Protein AF-A0A920JJP5-F1 (afdb_monomer_lite)

Sequence (197 aa):
MESFTHNNMHYQYPSGASVLGLMQDFVFKETGLSRKLQTFVPESPKLAFFPNLERPTYIHRDPHDLDLELRNKWGETGDAKAFRADESKIINFIQSGYKAGRTPSIDEANSKLGKNMVDLWIKGDARSLMDHYFESDYSKIYMAMTVTESGPVSLSDKYSAFTIPIMDSGSVLTDIMDLFTKEYGISLSLYLKSIWS

pLDDT: mean 78.67, std 20.1, range [23.97, 98.31]

Secondary structure (DSSP, 8-state):
-EEEEETTEEEEE--S--TTTTS-HHHHHHTSGGGT-------SPEEE--TT-SSPEEE-SSHHHHHHHHHHHH---S-HHHHHHHHHHHHHHHHHHHHTT----HHHHHHHH-HHHIIIIISS-HHHHHHHH---HHHHHHHHHHHHHTSS--TTSTTGGGHHHHHHT---TTHHHHHHHHHH----TTHHHHH--

Radius of gyration: 17.82 Å; chains: 1; bounding box: 35×42×47 Å

Foldseek 3Di:
DDWDDDPNDIDDDDDDPQPQVQPDPCNCVVVCVVVVDDGDDDQFFDWADDPPFPGTQGCHPDQVVNVVSCCVRQVKPFRSPVVVVLLVQLLVVVVVCVVVVHQDDLVVCCVRNNDVSCVQQAFFAQQVNLVRGIDGPVSSCVQLVQLVLQDPDDSHDTRSSNSNSVVVSGPPPDPNVVVCCVVPVDDSPPPVVVVPD

Structure (mmCIF, N/CA/C/O backbone):
data_AF-A0A920JJP5-F1
#
_entry.id   AF-A0A920JJP5-F1
#
loop_
_atom_site.group_PDB
_atom_site.id
_atom_site.type_symbol
_atom_site.label_atom_id
_atom_site.label_alt_id
_atom_site.label_comp_id
_atom_site.label_asym_id
_atom_site.label_entity_id
_atom_site.label_seq_id
_atom_site.pdbx_PDB_ins_code
_atom_site.Cartn_x
_atom_site.Cartn_y
_atom_site.Cartn_z
_atom_site.occupancy
_atom_site.B_iso_or_equiv
_atom_site.auth_seq_id
_atom_site.auth_comp_id
_atom_site.auth_asym_id
_atom_site.auth_atom_id
_atom_site.pdbx_PDB_model_num
ATOM 1 N N . MET A 1 1 ? 4.076 21.699 -12.030 1.00 67.50 1 MET A N 1
ATOM 2 C CA . MET A 1 1 ? 4.624 20.480 -12.654 1.00 67.50 1 MET A CA 1
ATOM 3 C C . MET A 1 1 ? 6.040 20.829 -13.044 1.00 67.50 1 MET A C 1
ATOM 5 O O . MET A 1 1 ? 6.222 21.760 -13.821 1.00 67.50 1 MET A O 1
ATOM 9 N N . GLU A 1 2 ? 7.014 20.193 -12.409 1.00 79.00 2 GLU A N 1
ATOM 10 C CA . GLU A 1 2 ? 8.424 20.370 -12.747 1.00 79.00 2 GLU A CA 1
ATOM 11 C C . GLU A 1 2 ? 8.870 19.245 -13.657 1.00 79.00 2 GLU A C 1
ATOM 13 O O . GLU A 1 2 ? 8.120 18.322 -13.990 1.00 79.00 2 GLU A O 1
ATOM 18 N N . SER A 1 3 ? 10.102 19.369 -14.116 1.00 84.06 3 SER A N 1
ATOM 19 C CA . SER A 1 3 ? 10.608 18.498 -15.138 1.00 84.06 3 SER A CA 1
ATOM 20 C C . SER A 1 3 ? 12.120 18.385 -15.024 1.00 84.06 3 SER A C 1
ATOM 22 O O . SER A 1 3 ? 12.792 19.379 -14.756 1.00 84.06 3 SER A O 1
ATOM 24 N N . PHE A 1 4 ? 12.651 17.189 -15.237 1.00 83.88 4 PHE A N 1
ATOM 25 C CA . PHE A 1 4 ? 14.087 16.921 -15.218 1.00 83.88 4 PHE A CA 1
ATOM 26 C C . PHE A 1 4 ? 14.475 16.051 -16.409 1.00 83.88 4 PHE A C 1
ATOM 28 O O . PHE A 1 4 ? 13.625 15.418 -17.041 1.00 83.88 4 PHE A O 1
ATOM 35 N N . THR A 1 5 ? 15.770 16.032 -16.715 1.00 85.50 5 THR A N 1
ATOM 36 C CA . THR A 1 5 ? 16.337 15.173 -17.757 1.00 85.50 5 THR A CA 1
ATOM 37 C C . THR A 1 5 ? 17.157 14.067 -17.112 1.00 85.50 5 THR A C 1
ATOM 39 O O . THR A 1 5 ? 18.028 14.338 -16.288 1.00 85.50 5 THR A O 1
ATOM 42 N N . HIS A 1 6 ? 16.894 12.823 -17.500 1.00 80.56 6 HIS A N 1
ATOM 43 C CA . HIS A 1 6 ? 17.671 11.654 -17.096 1.00 80.56 6 HIS A CA 1
ATOM 44 C C . HIS A 1 6 ? 17.839 10.728 -18.304 1.00 80.56 6 HIS A C 1
ATOM 46 O O . HIS A 1 6 ? 16.869 10.461 -19.010 1.00 80.56 6 HIS A O 1
ATOM 52 N N . ASN A 1 7 ? 19.068 10.274 -18.576 1.00 80.12 7 ASN A N 1
ATOM 53 C CA . ASN A 1 7 ? 19.415 9.463 -19.755 1.00 80.12 7 ASN A CA 1
ATOM 54 C C . ASN A 1 7 ? 18.892 10.047 -21.083 1.00 80.12 7 ASN A C 1
ATOM 56 O O . ASN A 1 7 ? 18.289 9.343 -21.888 1.00 80.12 7 ASN A O 1
ATOM 60 N N . ASN A 1 8 ? 19.083 11.355 -21.299 1.00 81.62 8 ASN A N 1
ATOM 61 C CA . ASN A 1 8 ? 18.596 12.100 -22.473 1.00 81.62 8 ASN A CA 1
ATOM 62 C C . ASN A 1 8 ? 17.070 12.055 -22.699 1.00 81.62 8 ASN A C 1
ATOM 64 O O . ASN A 1 8 ? 16.595 12.479 -23.751 1.00 81.62 8 ASN A O 1
ATOM 68 N N . MET A 1 9 ? 16.294 11.587 -21.718 1.00 82.44 9 MET A N 1
ATOM 69 C CA . MET A 1 9 ? 14.836 11.642 -21.728 1.00 82.44 9 MET A CA 1
ATOM 70 C C . MET A 1 9 ? 14.334 12.702 -20.759 1.00 82.44 9 MET A C 1
ATOM 72 O O . MET A 1 9 ? 14.869 12.878 -19.662 1.00 82.44 9 MET A O 1
ATOM 76 N N . HIS A 1 10 ? 13.280 13.395 -21.179 1.00 86.50 10 HIS A N 1
ATOM 77 C CA . HIS A 1 10 ? 12.629 14.419 -20.386 1.00 86.50 10 HIS A CA 1
ATOM 78 C C . HIS A 1 10 ? 11.464 13.815 -19.606 1.00 86.50 10 HIS A C 1
ATOM 80 O O . HIS A 1 10 ? 10.532 13.272 -20.196 1.00 86.50 10 HIS A O 1
ATOM 86 N N . TYR A 1 11 ? 11.493 13.960 -18.285 1.00 83.88 11 TYR A N 1
ATOM 87 C CA . TYR A 1 11 ? 10.413 13.531 -17.405 1.00 83.88 11 TYR A CA 1
ATOM 88 C C . TYR A 1 11 ? 9.719 14.733 -16.791 1.00 83.88 11 TYR A C 1
ATOM 90 O O . TYR A 1 11 ? 10.367 15.731 -16.472 1.00 83.88 11 TYR A O 1
ATOM 98 N N . GLN A 1 12 ? 8.405 14.618 -16.621 1.00 81.44 12 GLN A N 1
ATOM 99 C CA . GLN A 1 12 ? 7.603 15.536 -15.826 1.00 81.44 12 GLN A CA 1
ATOM 100 C C . GLN A 1 12 ? 7.203 14.838 -14.536 1.00 81.44 12 GLN A C 1
ATOM 102 O O . GLN A 1 12 ? 6.858 13.657 -14.543 1.00 81.44 12 GLN A O 1
ATOM 107 N N . TYR A 1 13 ? 7.259 15.573 -13.435 1.00 71.75 13 TYR A N 1
ATOM 108 C CA . TYR A 1 13 ? 6.863 15.078 -12.129 1.00 71.75 13 TYR A CA 1
ATOM 109 C C . TYR A 1 13 ? 6.076 16.157 -11.384 1.00 71.75 13 TYR A C 1
ATOM 111 O O . TYR A 1 13 ? 6.217 17.364 -11.648 1.00 71.75 13 TYR A O 1
ATOM 119 N N . PRO A 1 14 ? 5.204 15.745 -10.458 1.00 66.25 14 PRO A N 1
ATOM 120 C CA . PRO A 1 14 ? 4.516 16.705 -9.628 1.00 66.25 14 PRO A CA 1
ATOM 121 C C . PRO A 1 14 ? 5.501 17.402 -8.695 1.00 66.25 14 PRO A C 1
ATOM 123 O O . PRO A 1 14 ? 6.251 16.747 -7.978 1.00 66.25 14 PRO A O 1
ATOM 126 N N . SER A 1 15 ? 5.467 18.732 -8.684 1.00 60.59 15 SER A N 1
ATOM 127 C CA . SER A 1 15 ? 6.238 19.547 -7.753 1.00 60.59 15 SER A CA 1
ATOM 128 C C . SER A 1 15 ? 5.340 20.444 -6.922 1.00 60.59 15 SER A C 1
ATOM 130 O O . SER A 1 15 ? 4.245 20.822 -7.351 1.00 60.59 15 SER A O 1
ATOM 132 N N . GLY A 1 16 ? 5.823 20.756 -5.724 1.00 54.06 16 GLY A N 1
ATOM 133 C CA . GLY A 1 16 ? 5.104 21.491 -4.694 1.00 54.06 16 GLY A CA 1
ATOM 134 C C . GLY A 1 16 ? 4.989 20.668 -3.416 1.00 54.06 16 GLY A C 1
ATOM 135 O O . GLY A 1 16 ? 4.701 19.471 -3.452 1.00 54.06 16 GLY A O 1
ATOM 136 N N . ALA A 1 17 ? 5.204 21.317 -2.272 1.00 47.44 17 ALA A N 1
ATOM 137 C CA . ALA A 1 17 ? 4.860 20.722 -0.992 1.00 47.44 17 ALA A CA 1
ATOM 138 C C . ALA A 1 17 ? 3.347 20.478 -0.981 1.00 47.44 17 ALA A C 1
ATOM 140 O O . ALA A 1 17 ? 2.564 21.418 -1.134 1.00 47.44 17 ALA A O 1
ATOM 141 N N . SER A 1 18 ? 2.914 19.231 -0.785 1.00 49.59 18 SER A N 1
ATOM 142 C CA . SER A 1 18 ? 1.550 19.012 -0.314 1.00 49.59 18 SER A CA 1
ATOM 143 C C . SER A 1 18 ? 1.495 19.589 1.096 1.00 49.59 18 SER A C 1
ATOM 145 O O . SER A 1 18 ? 1.888 18.932 2.054 1.00 49.59 18 SER A O 1
ATOM 147 N N . VAL A 1 19 ? 1.059 20.847 1.212 1.00 41.94 19 VAL A N 1
ATOM 148 C CA . VAL A 1 19 ? 1.041 21.623 2.468 1.00 41.94 19 VAL A CA 1
ATOM 149 C C . VAL A 1 19 ? 0.266 20.889 3.570 1.00 41.94 19 VAL A C 1
ATOM 151 O O . VAL A 1 19 ? 0.520 21.091 4.750 1.00 41.94 19 VAL A O 1
ATOM 154 N N . LEU A 1 20 ? -0.634 19.983 3.176 1.00 46.22 20 LEU A N 1
ATOM 155 C CA . LEU A 1 20 ? -1.410 19.109 4.050 1.00 46.22 20 LEU A CA 1
ATOM 156 C C . LEU A 1 20 ? -1.307 17.633 3.626 1.00 46.22 20 LEU A C 1
ATOM 158 O O . LEU A 1 20 ? -2.267 16.894 3.797 1.00 46.22 20 LEU A O 1
ATOM 162 N N . GLY A 1 21 ? -0.182 17.193 3.050 1.00 48.88 21 GLY A N 1
ATOM 163 C CA . GLY A 1 21 ? -0.029 15.868 2.418 1.00 48.88 21 GLY A CA 1
ATOM 164 C C . GLY A 1 21 ? -0.306 14.655 3.312 1.00 48.88 21 GLY A C 1
ATOM 165 O O . GLY A 1 21 ? -0.429 13.547 2.805 1.00 48.88 21 GLY A O 1
ATOM 166 N N . LEU A 1 22 ? -0.443 14.872 4.620 1.00 56.22 22 LEU A N 1
ATOM 167 C CA . LEU A 1 22 ? -0.797 13.858 5.609 1.00 56.22 22 LEU A CA 1
ATOM 168 C C . LEU A 1 22 ? -2.176 14.106 6.252 1.00 56.22 22 LEU A C 1
ATOM 170 O O . LEU A 1 22 ? -2.657 13.251 6.990 1.00 56.22 22 LEU A O 1
ATOM 174 N N . MET A 1 23 ? -2.827 15.249 6.010 1.00 70.12 23 MET A N 1
ATOM 175 C CA . MET A 1 23 ? -4.146 15.543 6.572 1.00 70.12 23 MET A CA 1
ATOM 176 C C . MET A 1 23 ? -5.219 14.782 5.805 1.00 70.12 23 MET A C 1
ATOM 178 O O . MET A 1 23 ? -5.346 14.910 4.588 1.00 70.12 23 MET A O 1
ATOM 182 N N . GLN A 1 24 ? -6.051 14.053 6.540 1.00 73.62 24 GLN A N 1
ATOM 183 C CA . GLN A 1 24 ? -7.169 13.348 5.937 1.00 73.62 24 GLN A CA 1
ATOM 184 C C . GLN A 1 24 ? -8.188 14.310 5.339 1.00 73.62 24 GLN A C 1
ATOM 186 O O . GLN A 1 24 ? -8.536 15.324 5.947 1.00 73.62 24 GLN A O 1
ATOM 191 N N . ASP A 1 25 ? -8.721 13.951 4.170 1.00 76.12 25 ASP A N 1
ATOM 192 C CA . ASP A 1 25 ? -9.720 14.751 3.455 1.00 76.12 25 ASP A CA 1
ATOM 193 C C . ASP A 1 25 ? -10.928 15.075 4.345 1.00 76.12 25 ASP A C 1
ATOM 195 O O . ASP A 1 25 ? -11.419 16.205 4.360 1.00 76.12 25 ASP A O 1
ATOM 199 N N . PHE A 1 26 ? -11.354 14.115 5.172 1.00 78.25 26 PHE A N 1
ATOM 200 C CA . PHE A 1 26 ? -12.434 14.357 6.119 1.00 78.25 26 PHE A CA 1
ATOM 201 C C . PHE A 1 26 ? -12.055 15.380 7.193 1.00 78.25 26 PHE A C 1
ATOM 203 O O . PHE A 1 26 ? -12.876 16.233 7.499 1.00 78.25 26 PHE A O 1
ATOM 210 N N . VAL A 1 27 ? -10.825 15.369 7.720 1.00 80.56 27 VAL A N 1
ATOM 211 C CA . VAL A 1 27 ? -10.369 16.379 8.689 1.00 80.56 27 VAL A CA 1
ATOM 212 C C . VAL A 1 27 ? -10.372 17.749 8.021 1.00 80.56 27 VAL A C 1
ATOM 214 O O . VAL A 1 27 ? -10.937 18.699 8.559 1.00 80.56 27 VAL A O 1
ATOM 217 N N . PHE A 1 28 ? -9.815 17.853 6.815 1.00 78.88 28 PHE A N 1
ATOM 218 C CA . PHE A 1 28 ? -9.765 19.100 6.052 1.00 78.88 28 PHE A CA 1
ATOM 219 C C . PHE A 1 28 ? -11.162 19.681 5.763 1.00 78.88 28 PHE A C 1
ATOM 221 O O . PHE A 1 28 ? -11.387 20.896 5.852 1.00 78.88 28 PHE A O 1
ATOM 228 N N . LYS A 1 29 ? -12.129 18.815 5.447 1.00 83.19 29 LYS A N 1
ATOM 229 C CA . LYS A 1 29 ? -13.519 19.197 5.174 1.00 83.19 29 LYS A CA 1
ATOM 230 C C . LYS A 1 29 ? -14.298 19.523 6.446 1.00 83.19 29 LYS A C 1
ATOM 232 O O . LYS A 1 29 ? -14.856 20.616 6.549 1.00 83.19 29 LYS A O 1
ATOM 237 N N . GLU A 1 30 ? -14.318 18.611 7.412 1.00 86.06 30 GLU A N 1
ATOM 238 C CA . GLU A 1 30 ? -15.167 18.674 8.609 1.00 86.06 30 GLU A CA 1
ATOM 239 C C . GLU A 1 30 ? -14.729 19.790 9.573 1.00 86.06 30 GLU A C 1
ATOM 241 O O . GLU A 1 30 ? -15.578 20.463 10.154 1.00 86.06 30 GLU A O 1
ATOM 246 N N . THR A 1 31 ? -13.428 20.099 9.662 1.00 83.88 31 THR A N 1
ATOM 247 C CA . THR A 1 31 ? -12.925 21.257 10.438 1.00 83.88 31 THR A CA 1
ATOM 248 C C . THR A 1 31 ? -13.221 22.609 9.777 1.00 83.88 31 THR A C 1
ATOM 250 O O . THR A 1 31 ? -13.046 23.666 10.386 1.00 83.88 31 THR A O 1
ATOM 253 N N . GLY A 1 32 ? -13.663 22.612 8.515 1.00 84.00 32 GLY A N 1
ATOM 254 C CA . GLY A 1 32 ? -13.912 23.824 7.739 1.00 84.00 32 GLY A CA 1
ATOM 255 C C . GLY A 1 32 ? -12.661 24.495 7.168 1.00 84.00 32 GLY A C 1
ATOM 256 O O . GLY A 1 32 ? -12.787 25.584 6.602 1.00 84.00 32 GLY A O 1
ATOM 257 N N . LEU A 1 33 ? -11.481 23.869 7.269 1.00 82.06 33 LEU A N 1
ATOM 258 C CA . LEU A 1 33 ? -10.242 24.353 6.644 1.00 82.06 33 LEU A CA 1
ATOM 259 C C . LEU A 1 33 ? -10.378 24.469 5.124 1.00 82.06 33 LEU A C 1
ATOM 261 O O . LEU A 1 33 ? -9.914 25.450 4.551 1.00 82.06 33 LEU A O 1
ATOM 265 N N . SER A 1 34 ? -11.112 23.549 4.498 1.00 83.12 34 SER A N 1
ATOM 266 C CA . SER A 1 34 ? -11.472 23.587 3.070 1.00 83.12 34 SER A CA 1
ATOM 267 C C . SER A 1 34 ? -12.141 24.879 2.596 1.00 83.12 34 SER A C 1
ATOM 269 O O . SER A 1 34 ? -12.083 25.201 1.414 1.00 83.12 34 SER A O 1
ATOM 271 N N . ARG A 1 35 ? -12.759 25.653 3.498 1.00 88.19 35 ARG A N 1
ATOM 272 C CA . ARG A 1 35 ? -13.363 26.955 3.167 1.00 88.19 35 ARG A CA 1
ATOM 273 C C . ARG A 1 35 ? -12.377 28.121 3.244 1.00 88.19 35 ARG A C 1
ATOM 275 O O . ARG A 1 35 ? -12.721 29.227 2.842 1.00 88.19 35 ARG A O 1
ATOM 282 N N . LYS A 1 36 ? -11.198 27.901 3.826 1.00 87.25 36 LYS A N 1
ATOM 283 C CA . LYS A 1 36 ? -10.205 28.941 4.139 1.00 87.25 36 LYS A CA 1
ATOM 284 C C . LYS A 1 36 ? -8.873 28.728 3.428 1.00 87.25 36 LYS A C 1
ATOM 286 O O . LYS A 1 36 ? -8.157 29.695 3.203 1.00 87.25 36 LYS A O 1
ATOM 291 N N . LEU A 1 37 ? -8.539 27.483 3.111 1.00 80.44 37 LEU A N 1
ATOM 292 C CA . LEU A 1 37 ? -7.276 27.081 2.510 1.00 80.44 37 LEU A CA 1
ATOM 293 C C . LEU A 1 37 ? -7.550 26.374 1.185 1.00 80.44 37 LEU A C 1
ATOM 295 O O . LEU A 1 37 ? -8.486 25.584 1.080 1.00 80.44 37 LEU A O 1
ATOM 299 N N . GLN A 1 38 ? -6.704 26.631 0.192 1.00 71.50 38 GLN A N 1
ATOM 300 C CA . GLN A 1 38 ? -6.630 25.817 -1.016 1.00 71.50 38 GLN A CA 1
ATOM 301 C C . GLN A 1 38 ? -5.496 24.814 -0.854 1.00 71.50 38 GLN A C 1
ATOM 303 O O . GLN A 1 38 ? -4.405 25.163 -0.401 1.00 71.50 38 GLN A O 1
ATOM 308 N N . THR A 1 39 ? -5.760 23.566 -1.216 1.00 66.69 39 THR A N 1
ATOM 309 C CA . THR A 1 39 ? -4.751 22.513 -1.254 1.00 66.69 39 THR A CA 1
ATOM 310 C C . THR A 1 39 ? -4.418 22.181 -2.695 1.00 66.69 39 THR A C 1
ATOM 312 O O . THR A 1 39 ? -5.252 22.290 -3.591 1.00 66.69 39 THR A O 1
ATOM 315 N N . PHE A 1 40 ? -3.176 21.765 -2.910 1.00 66.88 40 PHE A N 1
ATOM 316 C CA . PHE A 1 40 ? -2.736 21.195 -4.168 1.00 66.88 40 PHE A CA 1
ATOM 317 C C . PHE A 1 40 ? -2.384 19.735 -3.916 1.00 66.88 40 PHE A C 1
ATOM 319 O O . PHE A 1 40 ? -1.500 19.443 -3.109 1.00 66.88 40 PHE A O 1
ATOM 326 N N . VAL A 1 41 ? -3.099 18.832 -4.583 1.00 68.00 41 VAL A N 1
ATOM 327 C CA . VAL A 1 41 ? -2.795 17.402 -4.597 1.00 68.00 41 VAL A CA 1
ATOM 328 C C . VAL A 1 41 ? -2.470 17.043 -6.040 1.00 68.00 41 VAL A C 1
ATOM 330 O O . VAL A 1 41 ? -3.338 17.180 -6.900 1.00 68.00 41 VAL A O 1
ATOM 333 N N . PRO A 1 42 ? -1.235 16.628 -6.342 1.00 66.31 42 PRO A N 1
ATOM 334 C CA . PRO A 1 42 ? -0.896 16.237 -7.696 1.00 66.31 42 PRO A CA 1
ATOM 335 C C . PRO A 1 42 ? -1.643 14.967 -8.116 1.00 66.31 42 PRO A C 1
ATOM 337 O O . PRO A 1 42 ? -1.631 13.967 -7.403 1.00 66.31 42 PRO A O 1
ATOM 340 N N . GLU A 1 43 ? -2.262 15.008 -9.295 1.00 70.25 43 GLU A N 1
ATOM 341 C CA . GLU A 1 43 ? -2.988 13.870 -9.885 1.00 70.25 43 GLU A CA 1
ATOM 342 C C . GLU A 1 43 ? -2.097 12.991 -10.775 1.00 70.25 43 GLU A C 1
ATOM 344 O O . GLU A 1 43 ? -2.446 11.859 -11.099 1.00 70.25 43 GLU A O 1
ATOM 349 N N . SER A 1 44 ? -0.923 13.495 -11.159 1.00 75.44 44 SER A N 1
ATOM 350 C CA . SER A 1 44 ? 0.059 12.747 -11.942 1.00 75.44 44 SER A CA 1
ATOM 351 C C . SER A 1 44 ? 0.697 11.614 -11.121 1.00 75.44 44 SER A C 1
ATOM 353 O O . SER A 1 44 ? 0.989 11.830 -9.939 1.00 75.44 44 SER A O 1
ATOM 355 N N . PRO A 1 45 ? 1.005 10.457 -11.736 1.00 80.00 45 PRO A N 1
ATOM 356 C CA . PRO A 1 45 ? 1.696 9.353 -11.070 1.00 80.00 45 PRO A CA 1
ATOM 357 C C . PRO A 1 45 ? 3.070 9.765 -10.523 1.00 80.00 45 PRO A C 1
ATOM 359 O O . PRO A 1 45 ? 3.744 10.645 -11.069 1.00 80.00 45 PRO A O 1
ATOM 362 N N . LYS A 1 46 ? 3.508 9.089 -9.454 1.00 83.38 46 LYS A N 1
ATOM 363 C CA . LYS A 1 46 ? 4.897 9.186 -8.971 1.00 83.38 46 LYS A CA 1
ATOM 364 C C . LYS A 1 46 ? 5.817 8.397 -9.911 1.00 83.38 46 LYS A C 1
ATOM 366 O O . LYS A 1 46 ? 5.357 7.508 -10.620 1.00 83.38 46 LYS A O 1
ATOM 371 N N . LEU A 1 47 ? 7.116 8.691 -9.900 1.00 85.81 47 LEU A N 1
ATOM 372 C CA . LEU A 1 47 ? 8.109 7.967 -10.702 1.00 85.81 47 LEU A CA 1
ATOM 373 C C . LEU A 1 47 ? 9.035 7.159 -9.790 1.00 85.81 47 LEU A C 1
ATOM 375 O O . LEU A 1 47 ? 9.658 7.728 -8.896 1.00 85.81 47 LEU A O 1
ATOM 379 N N . ALA A 1 48 ? 9.143 5.853 -10.035 1.00 88.31 48 ALA A N 1
ATOM 380 C CA . ALA A 1 48 ? 10.084 4.965 -9.358 1.00 88.31 48 ALA A CA 1
ATOM 381 C C . ALA A 1 48 ? 11.255 4.626 -10.289 1.00 88.31 48 ALA A C 1
ATOM 383 O O . ALA A 1 48 ? 11.053 4.105 -11.388 1.00 88.31 48 ALA A O 1
ATOM 384 N N . PHE A 1 49 ? 12.478 4.914 -9.841 1.00 87.38 49 PHE A N 1
ATOM 385 C CA . PHE A 1 49 ? 13.710 4.595 -10.559 1.00 87.38 49 PHE A CA 1
ATOM 386 C C . PHE A 1 49 ? 14.426 3.441 -9.868 1.00 87.38 49 PHE A C 1
ATOM 388 O O . PHE A 1 49 ? 14.703 3.509 -8.673 1.00 87.38 49 PHE A O 1
ATOM 395 N N . PHE A 1 50 ? 14.770 2.412 -10.639 1.00 87.94 50 PHE A N 1
ATOM 396 C CA . PHE A 1 50 ? 15.634 1.328 -10.188 1.00 87.94 50 PHE A CA 1
ATOM 397 C C . PHE A 1 50 ? 16.945 1.359 -10.980 1.00 87.94 50 PHE A C 1
ATOM 399 O O . PHE A 1 50 ? 16.890 1.558 -12.193 1.00 87.94 50 PHE A O 1
ATOM 406 N N . PRO A 1 51 ? 18.112 1.126 -10.345 1.00 82.56 51 PRO A N 1
ATOM 407 C CA . PRO A 1 51 ? 19.418 1.246 -11.005 1.00 82.56 51 PRO A CA 1
ATOM 408 C C . PRO A 1 51 ? 19.575 0.407 -12.279 1.00 82.56 51 PRO A C 1
ATOM 410 O O . PRO A 1 51 ? 20.312 0.787 -13.182 1.00 82.56 51 PRO A O 1
ATOM 413 N N . ASN A 1 52 ? 18.874 -0.725 -12.351 1.00 84.56 52 ASN A N 1
ATOM 414 C CA . ASN A 1 52 ? 18.976 -1.682 -13.450 1.00 84.56 52 ASN A CA 1
ATOM 415 C C . ASN A 1 52 ? 17.883 -1.504 -14.518 1.00 84.56 52 ASN A C 1
ATOM 417 O O . ASN A 1 52 ? 17.806 -2.312 -15.441 1.00 84.56 52 ASN A O 1
ATOM 421 N N . LEU A 1 53 ? 17.024 -0.485 -14.398 1.00 86.00 53 LEU A N 1
ATOM 422 C CA . LEU A 1 53 ? 15.957 -0.202 -15.356 1.00 86.00 53 LEU A CA 1
ATOM 423 C C . LEU A 1 53 ? 16.262 1.087 -16.121 1.00 86.00 53 LEU A C 1
ATOM 425 O O . LEU A 1 53 ? 16.560 2.123 -15.536 1.00 86.00 53 LEU A O 1
ATOM 429 N N . GLU A 1 54 ? 16.152 1.030 -17.449 1.00 84.56 54 GLU A N 1
ATOM 430 C CA . GLU A 1 54 ? 16.455 2.168 -18.330 1.00 84.56 54 GLU A CA 1
ATOM 431 C C . GLU A 1 54 ? 15.458 3.328 -18.164 1.00 84.56 54 GLU A C 1
ATOM 433 O O . GLU A 1 54 ? 15.811 4.501 -18.313 1.00 84.56 54 GLU A O 1
ATOM 438 N N . ARG A 1 55 ? 14.196 2.997 -17.868 1.00 87.38 55 ARG A N 1
ATOM 439 C CA . ARG A 1 55 ? 13.091 3.950 -17.722 1.00 87.38 55 ARG A CA 1
ATOM 440 C C . ARG A 1 55 ? 12.457 3.825 -16.342 1.00 87.38 55 ARG A C 1
ATOM 442 O O . ARG A 1 55 ? 12.405 2.711 -15.814 1.00 87.38 55 ARG A O 1
ATOM 449 N N . PRO A 1 56 ? 11.919 4.923 -15.785 1.00 90.00 56 PRO A N 1
ATOM 450 C CA . PRO A 1 56 ? 11.144 4.833 -14.566 1.00 90.00 56 PRO A CA 1
ATOM 451 C C . PRO A 1 56 ? 9.882 4.008 -14.785 1.00 90.00 56 PRO A C 1
ATOM 453 O O . PRO A 1 56 ? 9.392 3.832 -15.905 1.00 90.00 56 PRO A O 1
ATOM 456 N N . THR A 1 57 ? 9.352 3.544 -13.667 1.00 92.19 57 THR A N 1
ATOM 457 C CA . THR A 1 57 ? 8.020 2.954 -13.574 1.00 92.19 57 THR A CA 1
ATOM 458 C C . THR A 1 57 ? 7.070 3.986 -12.998 1.00 92.19 57 THR A C 1
ATOM 460 O O . THR A 1 57 ? 7.414 4.692 -12.043 1.00 92.19 57 THR A O 1
ATOM 463 N N . TYR A 1 58 ? 5.896 4.102 -13.603 1.00 90.56 58 TYR A N 1
ATOM 464 C CA . TYR A 1 58 ? 4.885 5.064 -13.191 1.00 90.56 58 TYR A CA 1
ATOM 465 C C . TYR A 1 58 ? 4.027 4.459 -12.076 1.00 90.56 58 TYR A C 1
ATOM 467 O O . TYR A 1 58 ? 3.391 3.423 -12.219 1.00 90.56 58 TYR A O 1
ATOM 475 N N . ILE A 1 59 ? 4.002 5.098 -10.917 1.00 87.12 59 ILE A N 1
ATOM 476 C CA . ILE A 1 59 ? 3.229 4.615 -9.776 1.00 87.12 59 ILE A CA 1
ATOM 477 C C . ILE A 1 59 ? 1.905 5.360 -9.776 1.00 87.12 59 ILE A C 1
ATOM 479 O O . ILE A 1 59 ? 1.784 6.478 -9.261 1.00 87.12 59 ILE A O 1
ATOM 483 N N . HIS A 1 60 ? 0.935 4.737 -10.435 1.00 86.25 60 HIS A N 1
ATOM 484 C CA . HIS A 1 60 ? -0.419 5.246 -10.570 1.00 86.25 60 HIS A CA 1
ATOM 485 C C . HIS A 1 60 ? -1.189 5.135 -9.253 1.00 86.25 60 HIS A C 1
ATOM 487 O O . HIS A 1 60 ? -1.001 4.208 -8.466 1.00 86.25 60 HIS A O 1
ATOM 493 N N . ARG A 1 61 ? -2.075 6.110 -9.022 1.00 80.25 61 ARG A N 1
ATOM 494 C CA . ARG A 1 61 ? -3.028 6.071 -7.907 1.00 80.25 61 ARG A CA 1
ATOM 495 C C . ARG A 1 61 ? -4.185 5.115 -8.190 1.00 80.25 61 ARG A C 1
ATOM 497 O O . ARG A 1 61 ? -4.699 4.504 -7.258 1.00 80.25 61 ARG A O 1
ATOM 504 N N . ASP A 1 62 ? -4.601 5.021 -9.451 1.00 87.50 62 ASP A N 1
ATOM 505 C CA . ASP A 1 62 ? -5.618 4.065 -9.867 1.00 87.50 62 ASP A CA 1
ATOM 506 C C . ASP A 1 62 ? -5.063 2.628 -9.768 1.00 87.50 62 ASP A C 1
ATOM 508 O O . ASP A 1 62 ? -3.990 2.356 -10.319 1.00 87.50 62 ASP A O 1
ATOM 512 N N . PRO A 1 63 ? -5.747 1.703 -9.068 1.00 89.69 63 PRO A N 1
ATOM 513 C CA . PRO A 1 63 ? -5.249 0.342 -8.890 1.00 89.69 63 PRO A CA 1
ATOM 514 C C . PRO A 1 63 ? -5.124 -0.458 -10.190 1.00 89.69 63 PRO A C 1
ATOM 516 O O . PRO A 1 63 ? -4.279 -1.347 -10.267 1.00 89.69 63 PRO A O 1
ATOM 519 N N . HIS A 1 64 ? -5.962 -0.189 -11.196 1.00 94.00 64 HIS A N 1
ATOM 520 C CA . HIS A 1 64 ? -5.909 -0.890 -12.476 1.00 94.00 64 HIS A CA 1
ATOM 521 C C . HIS A 1 64 ? -4.703 -0.439 -13.298 1.00 94.00 64 HIS A C 1
ATOM 523 O O . HIS A 1 64 ? -3.942 -1.284 -13.773 1.00 94.00 64 HIS A O 1
ATOM 529 N N . ASP A 1 65 ? -4.496 0.873 -13.404 1.00 94.00 65 ASP A N 1
ATOM 530 C CA . ASP A 1 65 ? -3.338 1.433 -14.104 1.00 94.00 65 ASP A CA 1
ATOM 531 C C . ASP A 1 65 ? -2.026 1.030 -13.420 1.00 94.00 65 ASP A C 1
ATOM 533 O O . ASP A 1 65 ? -1.050 0.698 -14.093 1.00 94.00 65 ASP A O 1
ATOM 537 N N . LEU A 1 66 ? -2.013 0.996 -12.081 1.00 92.38 66 LEU A N 1
ATOM 538 C CA . LEU A 1 66 ? -0.864 0.525 -11.311 1.00 92.38 66 LEU A CA 1
ATOM 539 C C . LEU A 1 66 ? -0.555 -0.938 -11.644 1.00 92.38 66 LEU A C 1
ATOM 541 O O . LEU A 1 66 ? 0.563 -1.246 -12.035 1.00 92.38 66 LEU A O 1
ATOM 545 N N . ASP A 1 67 ? -1.538 -1.832 -11.539 1.00 95.50 67 ASP A N 1
ATOM 5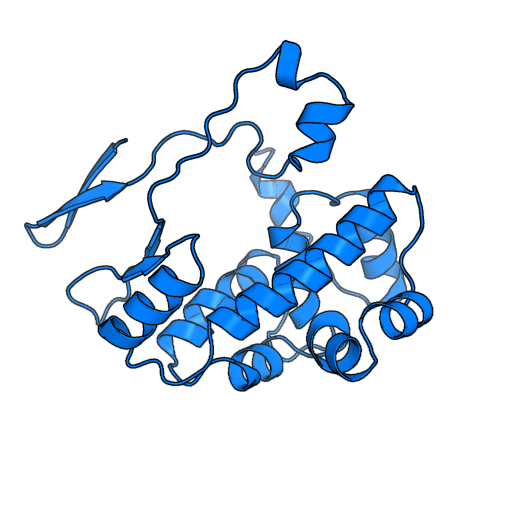46 C CA . ASP A 1 67 ? -1.368 -3.260 -11.834 1.00 95.50 67 ASP A CA 1
ATOM 547 C C . ASP A 1 67 ? -0.836 -3.514 -13.253 1.00 95.50 67 ASP A C 1
ATOM 549 O O . ASP A 1 67 ? 0.049 -4.349 -13.455 1.00 95.50 67 ASP A O 1
ATOM 553 N N . LEU A 1 68 ? -1.333 -2.765 -14.240 1.00 97.12 68 LEU A N 1
ATOM 554 C CA . LEU A 1 68 ? -0.860 -2.856 -15.618 1.00 97.12 68 LEU A CA 1
ATOM 555 C C . LEU A 1 68 ? 0.598 -2.399 -15.758 1.00 97.12 68 LEU A C 1
ATOM 557 O O . LEU A 1 68 ? 1.397 -3.080 -16.402 1.00 97.12 68 LEU A O 1
ATOM 561 N N . GLU A 1 69 ? 0.956 -1.265 -15.162 1.00 96.38 69 GLU A N 1
ATOM 562 C CA . GLU A 1 69 ? 2.313 -0.720 -15.230 1.00 96.38 69 GLU A CA 1
ATOM 563 C C . GLU A 1 69 ? 3.324 -1.622 -14.501 1.00 96.38 69 GLU A C 1
ATOM 565 O O . GLU A 1 69 ? 4.385 -1.914 -15.056 1.00 96.38 69 GLU A O 1
ATOM 570 N N . LEU A 1 70 ? 2.977 -2.165 -13.326 1.00 96.88 70 LEU A N 1
ATOM 571 C CA . LEU A 1 70 ? 3.813 -3.131 -12.596 1.00 96.88 70 LEU A CA 1
ATOM 572 C C . LEU A 1 70 ? 4.041 -4.413 -13.408 1.00 96.88 70 LEU A C 1
ATOM 574 O O . LEU A 1 70 ? 5.175 -4.887 -13.525 1.00 96.88 70 LEU A O 1
ATOM 578 N N . ARG A 1 71 ? 2.990 -4.948 -14.039 1.00 97.06 71 ARG A N 1
ATOM 579 C CA . ARG A 1 71 ? 3.097 -6.118 -14.924 1.00 97.06 71 ARG A CA 1
ATOM 580 C C . ARG A 1 71 ? 4.033 -5.845 -16.099 1.00 97.06 71 ARG A C 1
ATOM 582 O O . ARG A 1 71 ? 4.904 -6.656 -16.400 1.00 97.06 71 ARG A O 1
ATOM 589 N N . ASN A 1 72 ? 3.887 -4.686 -16.735 1.00 96.56 72 ASN A N 1
ATOM 590 C CA . ASN A 1 72 ? 4.651 -4.329 -17.928 1.00 96.56 72 ASN A CA 1
ATOM 591 C C . ASN A 1 72 ? 6.119 -3.993 -17.633 1.00 96.56 72 ASN A C 1
ATOM 593 O O . ASN A 1 72 ? 6.987 -4.300 -18.449 1.00 96.56 72 ASN A O 1
ATOM 597 N N . LYS A 1 73 ? 6.409 -3.330 -16.508 1.00 95.69 73 LYS A N 1
ATOM 598 C CA . LYS A 1 73 ? 7.766 -2.865 -16.175 1.00 95.69 73 LYS A CA 1
ATOM 599 C C . LYS A 1 73 ? 8.557 -3.848 -15.339 1.00 95.69 73 LYS A C 1
ATOM 601 O O . LYS A 1 73 ? 9.766 -3.955 -15.528 1.00 95.69 73 LYS A O 1
ATOM 606 N N . TRP A 1 74 ? 7.897 -4.525 -14.409 1.00 95.88 74 TRP A N 1
ATOM 607 C CA . TRP A 1 74 ? 8.547 -5.358 -13.398 1.00 95.88 74 TRP A CA 1
ATOM 608 C C . TRP A 1 74 ? 8.221 -6.843 -13.547 1.00 95.88 74 TRP A C 1
ATOM 610 O O . TRP A 1 74 ? 8.702 -7.643 -12.746 1.00 95.88 74 TRP A O 1
ATOM 620 N N . GLY A 1 75 ? 7.435 -7.218 -14.563 1.00 96.19 75 GLY A N 1
ATOM 621 C CA . GLY A 1 75 ? 7.023 -8.602 -14.786 1.00 96.19 75 GLY A CA 1
ATOM 622 C C . GLY A 1 75 ? 6.090 -9.128 -13.697 1.00 96.19 75 GLY A C 1
ATOM 623 O O . GLY A 1 75 ? 6.065 -10.330 -13.463 1.00 96.19 75 GLY A O 1
ATOM 624 N N . GLU A 1 76 ? 5.369 -8.242 -13.003 1.00 97.44 76 GLU A N 1
ATOM 625 C CA . GLU A 1 76 ? 4.496 -8.621 -11.892 1.00 97.44 76 GLU A CA 1
ATOM 626 C C . GLU A 1 76 ? 3.348 -9.545 -12.339 1.00 97.44 76 GLU A C 1
ATOM 628 O O . GLU A 1 76 ? 2.633 -9.259 -13.306 1.00 97.44 76 GLU A O 1
ATOM 633 N N . THR A 1 77 ? 3.150 -10.638 -11.600 1.00 97.69 77 THR A N 1
ATOM 634 C CA . THR A 1 77 ? 2.074 -11.624 -11.813 1.00 97.69 77 THR A CA 1
ATOM 635 C C . THR A 1 77 ? 1.127 -11.760 -10.625 1.00 97.69 77 THR A C 1
ATOM 637 O O . THR A 1 77 ? 0.108 -12.437 -10.749 1.00 97.69 77 THR A O 1
ATOM 640 N N . GLY A 1 78 ? 1.454 -11.130 -9.498 1.00 96.38 78 GLY A N 1
ATOM 641 C CA . GLY A 1 78 ? 0.599 -10.983 -8.328 1.00 96.38 78 GLY A CA 1
ATOM 642 C C . GLY A 1 78 ? -0.588 -10.041 -8.557 1.00 96.38 78 GLY A C 1
ATOM 643 O O . GLY A 1 78 ? -0.927 -9.688 -9.690 1.00 96.38 78 GLY A O 1
ATOM 644 N N . ASP A 1 79 ? -1.239 -9.641 -7.464 1.00 95.94 79 ASP A N 1
ATOM 645 C CA . ASP A 1 79 ? -2.504 -8.901 -7.482 1.00 95.94 79 ASP A CA 1
ATOM 646 C C . ASP A 1 79 ? -2.395 -7.558 -6.745 1.00 95.94 79 ASP A C 1
ATOM 648 O O . ASP A 1 79 ? -2.822 -7.381 -5.597 1.00 95.94 79 ASP A O 1
ATOM 652 N N . ALA A 1 80 ? -1.842 -6.568 -7.451 1.00 94.56 80 ALA A N 1
ATOM 653 C CA . ALA A 1 80 ? -1.704 -5.206 -6.940 1.00 94.56 80 ALA A CA 1
ATOM 654 C C . ALA A 1 80 ? -3.065 -4.532 -6.682 1.00 94.56 80 ALA A C 1
ATOM 656 O O . ALA A 1 80 ? -3.182 -3.656 -5.818 1.00 94.56 80 ALA A O 1
ATOM 657 N N . LYS A 1 81 ? -4.119 -4.948 -7.398 1.00 95.50 81 LYS A N 1
ATOM 658 C CA . LYS A 1 81 ? -5.482 -4.443 -7.179 1.00 95.50 81 LYS A CA 1
ATOM 659 C C . LYS A 1 81 ? -6.050 -4.964 -5.867 1.00 95.50 81 LYS A C 1
ATOM 661 O O . LYS A 1 81 ? -6.627 -4.175 -5.120 1.0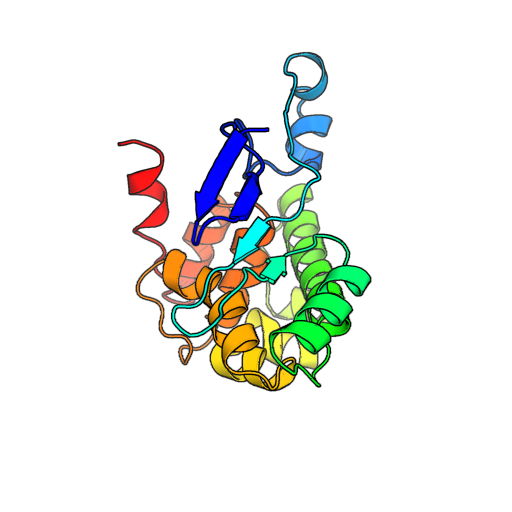0 95.50 81 LYS A O 1
ATOM 666 N N . ALA A 1 82 ? -5.883 -6.255 -5.574 1.00 96.38 82 ALA A N 1
ATOM 667 C CA . ALA A 1 82 ? -6.303 -6.837 -4.302 1.00 96.38 82 ALA A CA 1
ATOM 668 C C . ALA A 1 82 ? -5.559 -6.197 -3.126 1.00 96.38 82 ALA A C 1
ATOM 670 O O . ALA A 1 82 ? -6.202 -5.836 -2.141 1.00 96.38 82 ALA A O 1
ATOM 671 N N . PHE A 1 83 ? -4.251 -5.953 -3.271 1.00 96.12 83 PHE A N 1
ATOM 672 C CA . PHE A 1 83 ? -3.466 -5.214 -2.279 1.00 96.12 83 PHE A CA 1
ATOM 673 C C . PHE A 1 83 ? -4.102 -3.854 -1.953 1.00 96.12 83 PHE A C 1
ATOM 675 O O . PHE A 1 83 ? -4.436 -3.590 -0.800 1.00 96.12 83 PHE A O 1
ATOM 682 N N . ARG A 1 84 ? -4.359 -3.013 -2.968 1.00 93.19 84 ARG A N 1
ATOM 683 C CA . ARG A 1 84 ? -4.978 -1.684 -2.777 1.00 93.19 84 ARG A CA 1
ATOM 684 C C . ARG A 1 84 ? -6.405 -1.759 -2.235 1.00 93.19 84 ARG A C 1
ATOM 686 O O . ARG A 1 84 ? -6.822 -0.897 -1.457 1.00 93.19 84 ARG A O 1
ATOM 693 N N . ALA A 1 85 ? -7.171 -2.769 -2.641 1.00 95.06 85 ALA A N 1
ATOM 694 C CA . ALA A 1 85 ? -8.534 -2.966 -2.164 1.00 95.06 85 ALA A CA 1
ATOM 695 C C . ALA A 1 85 ? -8.567 -3.328 -0.673 1.00 95.06 85 ALA A C 1
ATOM 697 O O . ALA A 1 85 ? -9.404 -2.805 0.065 1.00 95.06 85 ALA A O 1
ATOM 698 N N . ASP A 1 86 ? -7.665 -4.199 -0.224 1.00 97.06 86 ASP A N 1
ATOM 699 C CA . ASP A 1 86 ? -7.576 -4.594 1.179 1.00 97.06 86 ASP A CA 1
ATOM 700 C C . ASP A 1 86 ? -6.973 -3.484 2.038 1.00 97.06 86 ASP A C 1
ATOM 702 O O . ASP A 1 86 ? -7.565 -3.137 3.060 1.00 97.06 86 ASP A O 1
ATOM 706 N N . GLU A 1 87 ? -5.913 -2.822 1.570 1.00 93.62 87 GLU A N 1
ATOM 707 C CA . GLU A 1 87 ? -5.365 -1.609 2.189 1.00 93.62 87 GLU A CA 1
ATOM 708 C C . GLU A 1 87 ? -6.462 -0.566 2.449 1.00 93.62 87 GLU A C 1
ATOM 710 O O . GLU A 1 87 ? -6.612 -0.070 3.568 1.00 93.62 87 GLU A O 1
ATOM 715 N N . SER A 1 88 ? -7.310 -0.300 1.449 1.00 91.56 88 SER A N 1
ATOM 716 C CA . SER A 1 88 ? -8.422 0.648 1.571 1.00 91.56 88 SER A CA 1
ATOM 717 C C . SER A 1 88 ? -9.419 0.255 2.667 1.00 91.56 88 SER A C 1
ATOM 719 O O . SER A 1 88 ? -9.956 1.125 3.355 1.00 91.56 88 SER A O 1
ATOM 721 N N . LYS A 1 89 ? -9.677 -1.044 2.877 1.00 95.25 89 LYS A N 1
ATOM 722 C CA . LYS A 1 89 ? -10.553 -1.515 3.967 1.00 95.25 89 LYS A CA 1
ATOM 723 C C . LYS A 1 89 ? -9.922 -1.251 5.332 1.00 95.25 89 LYS A C 1
ATOM 725 O O . LYS A 1 89 ? -10.625 -0.786 6.231 1.00 95.25 89 LYS A O 1
ATOM 730 N N . ILE A 1 90 ? -8.618 -1.500 5.479 1.00 93.62 90 ILE A N 1
ATOM 731 C CA . ILE A 1 90 ? -7.890 -1.224 6.725 1.00 93.62 90 ILE A CA 1
ATOM 732 C C . ILE A 1 90 ? -7.878 0.280 7.019 1.00 93.62 90 ILE A C 1
ATOM 734 O O . ILE A 1 90 ? -8.220 0.688 8.129 1.00 93.62 90 ILE A O 1
ATOM 738 N N . ILE A 1 91 ? -7.564 1.114 6.023 1.00 88.44 91 ILE A N 1
ATOM 739 C CA . ILE A 1 91 ? -7.569 2.579 6.156 1.00 88.44 91 ILE A CA 1
ATOM 740 C C . ILE A 1 91 ? -8.953 3.076 6.584 1.00 88.44 91 ILE A C 1
ATOM 742 O O . ILE A 1 91 ? -9.066 3.834 7.549 1.00 88.44 91 ILE A O 1
ATOM 746 N N . ASN A 1 92 ? -10.021 2.605 5.935 1.00 89.81 92 ASN A N 1
ATOM 747 C CA . ASN A 1 92 ? -11.391 2.977 6.296 1.00 89.81 92 ASN A CA 1
ATOM 748 C C . ASN A 1 92 ? -11.743 2.579 7.736 1.00 89.81 92 ASN A C 1
ATOM 750 O O . ASN A 1 92 ? -12.423 3.336 8.434 1.00 89.81 92 ASN A O 1
ATOM 754 N N . PHE A 1 93 ? -11.282 1.414 8.199 1.00 91.00 93 PHE A N 1
ATOM 755 C CA . PHE A 1 93 ? -11.456 0.982 9.586 1.00 91.00 93 PHE A CA 1
ATOM 756 C C . PHE A 1 93 ? -10.754 1.932 10.568 1.00 91.00 93 PHE A C 1
ATOM 758 O O . PHE A 1 93 ? -11.401 2.414 11.502 1.00 91.00 93 PHE A O 1
ATOM 765 N N . ILE A 1 94 ? -9.485 2.275 10.316 1.00 87.06 94 ILE A N 1
ATOM 766 C CA . ILE A 1 94 ? -8.703 3.213 11.143 1.00 87.06 94 ILE A CA 1
ATOM 767 C C . ILE A 1 94 ? -9.390 4.585 11.197 1.00 87.06 94 ILE A C 1
ATOM 769 O O . ILE A 1 94 ? -9.657 5.114 12.279 1.00 87.06 94 ILE A O 1
ATOM 773 N N . GLN A 1 95 ? -9.742 5.146 10.037 1.00 84.94 95 GLN A N 1
ATOM 774 C CA . GLN A 1 95 ? -10.382 6.459 9.943 1.00 84.94 95 GLN A CA 1
ATOM 775 C C . GLN A 1 95 ? -11.750 6.486 10.635 1.00 84.94 95 GLN A C 1
ATOM 777 O O . GLN A 1 95 ? -12.087 7.464 11.301 1.00 84.94 95 GLN A O 1
ATOM 782 N N . SER A 1 96 ? -12.538 5.414 10.516 1.00 87.06 96 SER A N 1
ATOM 783 C CA . SER A 1 96 ? -13.847 5.312 11.175 1.00 87.06 96 SER A CA 1
ATOM 784 C C . SER A 1 96 ? -13.722 5.260 12.698 1.00 87.06 96 SER A C 1
ATOM 786 O O . SER A 1 96 ? -14.527 5.874 13.400 1.00 87.06 96 SER A O 1
ATOM 788 N N . GLY A 1 97 ? -12.715 4.551 13.219 1.00 86.00 97 GLY A N 1
ATOM 789 C CA . GLY A 1 97 ? -12.388 4.548 14.647 1.00 86.00 97 GLY A CA 1
ATOM 790 C C . GLY A 1 97 ? -12.010 5.944 15.140 1.00 86.00 97 GLY A C 1
ATOM 791 O O . GLY A 1 97 ? -12.601 6.437 16.103 1.00 86.00 97 GLY A O 1
ATOM 792 N N . TYR A 1 98 ? -11.119 6.619 14.408 1.00 82.75 98 TYR A N 1
ATOM 793 C CA . TYR A 1 98 ? -10.683 7.981 14.718 1.00 82.75 98 TYR A CA 1
ATOM 794 C C . TYR A 1 98 ? -11.840 8.986 14.737 1.00 82.75 98 TYR A C 1
ATOM 796 O O . TYR A 1 98 ? -12.016 9.696 15.725 1.00 82.75 98 TYR A O 1
ATOM 804 N N . LYS A 1 99 ? -12.683 9.009 13.695 1.00 83.44 99 LYS A N 1
ATOM 805 C CA . LYS A 1 99 ? -13.865 9.891 13.632 1.00 83.44 99 LYS A CA 1
ATOM 806 C C . LYS A 1 99 ? -14.811 9.704 14.814 1.00 83.44 99 LYS A C 1
ATOM 808 O O . LYS A 1 99 ? -15.452 10.653 15.250 1.00 83.44 99 LYS A O 1
ATOM 813 N N . ALA A 1 100 ? -14.919 8.476 15.310 1.00 85.94 100 ALA A N 1
ATOM 814 C CA . ALA A 1 100 ? -15.779 8.142 16.434 1.00 85.94 100 ALA A CA 1
ATOM 815 C C . ALA A 1 100 ? -15.121 8.397 17.804 1.00 85.94 100 ALA A C 1
ATOM 817 O O . ALA A 1 100 ? -15.768 8.152 18.821 1.00 85.94 100 ALA A O 1
ATOM 818 N N . GLY A 1 101 ? -13.855 8.831 17.852 1.00 82.81 101 GLY A N 1
ATOM 819 C CA . GLY A 1 101 ? -13.095 8.962 19.097 1.00 82.81 101 GLY A CA 1
ATOM 820 C C . GLY A 1 101 ? -12.923 7.628 19.829 1.00 82.81 101 GLY A C 1
ATOM 821 O O . GLY A 1 101 ? -12.906 7.599 21.057 1.00 82.81 101 GLY A O 1
ATOM 822 N N . ARG A 1 102 ? -12.873 6.511 19.090 1.00 79.25 102 ARG A N 1
ATOM 823 C CA . ARG A 1 102 ? -12.800 5.160 19.657 1.00 79.25 102 ARG A CA 1
ATOM 824 C C . ARG A 1 102 ? -11.400 4.592 19.502 1.00 79.25 102 ARG A C 1
ATOM 826 O O . ARG A 1 102 ? -10.846 4.579 18.405 1.00 79.25 102 ARG A O 1
ATOM 833 N N . THR A 1 103 ? -10.863 4.074 20.600 1.00 75.50 103 THR A N 1
ATOM 834 C CA . THR A 1 103 ? -9.613 3.318 20.583 1.00 75.50 103 THR A CA 1
ATOM 835 C C . THR A 1 103 ? -9.821 2.013 19.807 1.00 75.50 103 THR A C 1
ATOM 837 O O . THR A 1 103 ? -10.737 1.261 20.149 1.00 75.50 103 THR A O 1
ATOM 840 N N . PRO A 1 104 ? -9.015 1.727 18.770 1.00 76.44 104 PRO A N 1
ATOM 841 C CA . PRO A 1 104 ? -9.122 0.476 18.031 1.00 76.44 104 PRO A CA 1
ATOM 842 C C . PRO A 1 104 ? -8.736 -0.717 18.916 1.00 76.44 104 PRO A C 1
ATOM 844 O O . PRO A 1 104 ? -7.820 -0.624 19.730 1.00 76.44 104 PRO A O 1
ATOM 847 N N . SER A 1 105 ? -9.406 -1.855 18.728 1.00 83.94 105 SER A N 1
ATOM 848 C CA . SER A 1 105 ? -9.061 -3.124 19.376 1.00 83.94 105 SER A CA 1
ATOM 849 C C . SER A 1 105 ? -9.010 -4.266 18.363 1.00 83.94 105 SER A C 1
ATOM 851 O O . SER A 1 105 ? -9.667 -4.224 17.319 1.00 83.94 105 SER A O 1
ATOM 853 N N . ILE A 1 106 ? -8.243 -5.314 18.678 1.00 88.81 106 ILE A N 1
ATOM 854 C CA . ILE A 1 106 ? -8.146 -6.511 17.830 1.00 88.81 106 ILE A CA 1
ATOM 855 C C . ILE A 1 106 ? -9.500 -7.224 17.711 1.00 88.81 106 ILE A C 1
ATOM 857 O O . ILE A 1 106 ? -9.829 -7.721 16.636 1.00 88.81 106 ILE A O 1
ATOM 861 N N . ASP A 1 107 ? -10.313 -7.238 18.767 1.00 90.38 107 ASP A N 1
ATOM 862 C CA . ASP A 1 107 ? -11.648 -7.846 18.733 1.00 90.38 107 ASP A CA 1
ATOM 863 C C . ASP A 1 107 ? -12.592 -7.094 17.792 1.00 90.38 107 ASP A C 1
ATOM 865 O O . ASP A 1 107 ? -13.295 -7.713 16.987 1.00 90.38 107 ASP A O 1
ATOM 869 N N . GLU A 1 108 ? -12.570 -5.758 17.825 1.00 89.19 108 GLU A N 1
ATOM 870 C 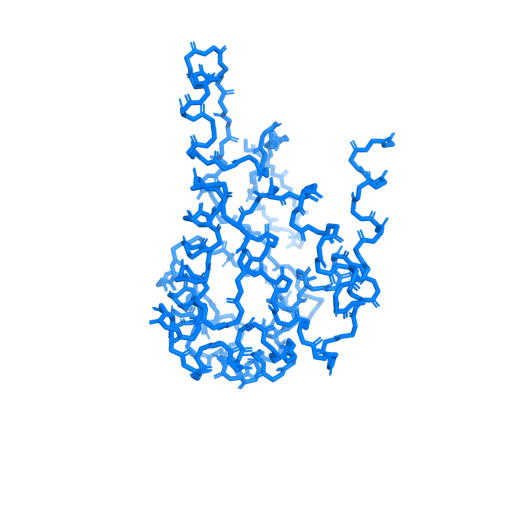CA . GLU A 1 108 ? -13.348 -4.95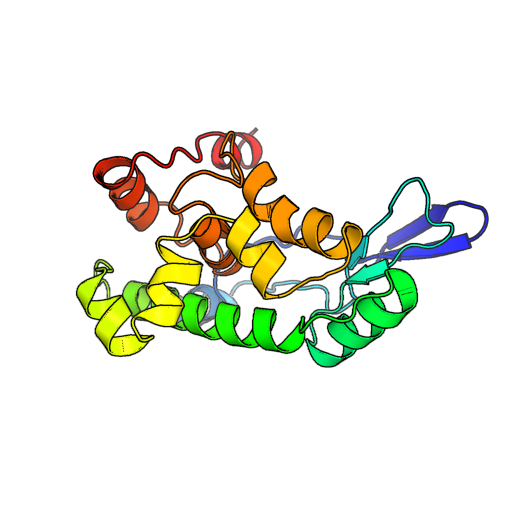4 16.883 1.00 89.19 108 GLU A CA 1
ATOM 871 C C . GLU A 1 108 ? -12.841 -5.145 15.450 1.00 89.19 108 GLU A C 1
ATOM 873 O O . GLU A 1 108 ? -13.645 -5.352 14.539 1.00 89.19 108 GLU A O 1
ATOM 878 N N . ALA A 1 109 ? -11.522 -5.141 15.251 1.00 91.81 109 ALA A N 1
ATOM 879 C CA . ALA A 1 109 ? -10.921 -5.383 13.945 1.00 91.81 109 ALA A CA 1
ATOM 880 C C . ALA A 1 109 ? -11.331 -6.757 13.391 1.00 91.81 109 ALA A C 1
ATOM 882 O O . ALA A 1 109 ? -11.760 -6.850 12.245 1.00 91.81 109 ALA A O 1
ATOM 883 N N . ASN A 1 110 ? -11.297 -7.816 14.206 1.00 94.44 110 ASN A N 1
ATOM 884 C CA . ASN A 1 110 ? -11.737 -9.154 13.799 1.00 94.44 110 ASN A CA 1
ATOM 885 C C . ASN A 1 110 ? -13.222 -9.175 13.426 1.00 94.44 110 ASN A C 1
ATOM 887 O O . ASN A 1 110 ? -13.594 -9.808 12.440 1.00 94.44 110 ASN A O 1
ATOM 891 N N . SER A 1 111 ? -14.059 -8.474 14.191 1.00 95.00 111 SER A N 1
ATOM 892 C CA . SER A 1 111 ? -15.499 -8.371 13.941 1.00 95.00 111 SER A CA 1
ATOM 893 C C . SER A 1 111 ? -15.821 -7.616 12.644 1.00 95.00 111 SER A C 1
ATOM 895 O O . SER A 1 111 ? -16.749 -7.983 11.924 1.00 95.00 111 SER A O 1
ATOM 897 N N . LYS A 1 112 ? -15.050 -6.571 12.315 1.00 94.12 112 LYS A N 1
ATOM 898 C CA . LYS A 1 112 ? -15.301 -5.696 11.156 1.00 94.12 112 LYS A CA 1
ATOM 899 C C . LYS A 1 112 ? -14.603 -6.134 9.870 1.00 94.12 112 LYS A C 1
ATOM 901 O O . LYS A 1 112 ? -15.192 -6.006 8.802 1.00 94.12 112 LYS A O 1
ATOM 906 N N . LEU A 1 113 ? -13.363 -6.605 9.966 1.00 95.88 113 LEU A N 1
ATOM 907 C CA . LEU A 1 113 ? -12.490 -6.921 8.827 1.00 95.88 113 LEU A CA 1
ATOM 908 C C . LEU A 1 113 ? -12.362 -8.430 8.585 1.00 95.88 113 LEU A C 1
ATOM 910 O O . LEU A 1 113 ? -12.038 -8.859 7.480 1.00 95.88 113 LEU A O 1
ATOM 914 N N . GLY A 1 114 ? -12.633 -9.240 9.610 1.00 97.56 114 GLY A N 1
ATOM 915 C CA . GLY A 1 114 ? -12.441 -10.684 9.575 1.00 97.56 114 GLY A CA 1
ATOM 916 C C . GLY A 1 114 ? -11.023 -11.105 9.966 1.00 97.56 114 GLY A C 1
ATOM 917 O O . GLY A 1 114 ? -10.033 -10.417 9.714 1.00 97.56 114 GLY A O 1
ATOM 918 N N . LYS A 1 115 ? -10.925 -12.293 10.571 1.00 96.75 115 LYS A N 1
ATOM 919 C CA . LYS A 1 115 ? -9.688 -12.802 11.180 1.00 96.75 115 LYS A CA 1
ATOM 920 C C . LYS A 1 115 ? -8.509 -12.889 10.208 1.00 96.75 115 LYS A C 1
ATOM 922 O O . LYS A 1 115 ? -7.409 -12.507 10.579 1.00 96.75 115 LYS A O 1
ATOM 927 N N . ASN A 1 116 ? -8.730 -13.344 8.974 1.00 97.38 116 ASN A N 1
ATOM 928 C CA . ASN A 1 116 ? -7.650 -13.499 7.991 1.00 97.38 116 ASN A CA 1
ATOM 929 C C . ASN A 1 116 ? -6.997 -12.155 7.647 1.00 97.38 116 ASN A C 1
ATOM 931 O O . ASN A 1 116 ? -5.777 -12.052 7.591 1.00 97.38 116 ASN A O 1
ATOM 935 N N . MET A 1 117 ? -7.815 -11.117 7.470 1.00 96.81 117 MET A N 1
ATOM 936 C CA . MET A 1 117 ? -7.335 -9.776 7.160 1.00 96.81 117 MET A CA 1
ATOM 937 C C . MET A 1 117 ? -6.579 -9.174 8.345 1.00 96.81 117 MET A C 1
ATOM 939 O O . MET A 1 117 ? -5.519 -8.590 8.161 1.00 96.81 117 MET A O 1
ATOM 943 N N . VAL A 1 118 ? -7.071 -9.376 9.569 1.00 96.12 118 VAL A N 1
ATOM 944 C CA . VAL A 1 118 ? -6.378 -8.940 10.792 1.00 96.12 118 VAL A CA 1
ATOM 945 C C . VAL A 1 118 ? -5.061 -9.692 10.997 1.00 96.12 118 VAL A C 1
ATOM 947 O O . VAL A 1 118 ? -4.056 -9.082 11.358 1.00 96.12 118 VAL A O 1
ATOM 950 N N . ASP A 1 119 ? -5.046 -11.005 10.770 1.00 97.44 119 ASP A N 1
ATOM 951 C CA . ASP A 1 119 ? -3.841 -11.833 10.870 1.00 97.44 119 ASP A CA 1
ATOM 952 C C . ASP A 1 119 ? -2.769 -11.372 9.870 1.00 97.44 119 ASP A C 1
ATOM 954 O O . ASP A 1 119 ? -1.601 -11.304 10.243 1.00 97.44 119 ASP A O 1
ATOM 958 N N . LEU A 1 120 ? -3.163 -10.999 8.648 1.00 97.62 120 LEU A N 1
ATOM 959 C CA . LEU A 1 120 ? -2.248 -10.581 7.585 1.00 97.62 120 LEU A CA 1
ATOM 960 C C . LEU A 1 120 ? -1.814 -9.107 7.696 1.00 97.62 120 LEU A C 1
ATOM 962 O O . LEU A 1 120 ? -0.623 -8.821 7.749 1.00 97.62 120 LEU A O 1
ATOM 966 N N . TRP A 1 121 ? -2.763 -8.170 7.755 1.00 96.50 121 TRP A N 1
ATOM 967 C CA . TRP A 1 121 ? -2.496 -6.727 7.652 1.00 96.50 121 TRP A CA 1
ATOM 968 C C . TRP A 1 121 ? -2.217 -6.030 8.982 1.00 96.50 121 TRP A C 1
ATOM 970 O O . TRP A 1 121 ? -1.593 -4.974 8.986 1.00 96.50 121 TRP A O 1
ATOM 980 N N . ILE A 1 122 ? -2.708 -6.569 10.104 1.00 92.81 122 ILE A N 1
ATOM 981 C CA . ILE A 1 122 ? -2.569 -5.914 11.416 1.00 92.81 122 ILE A CA 1
ATOM 982 C C . ILE A 1 122 ? -1.504 -6.610 12.255 1.00 92.81 122 ILE A C 1
ATOM 984 O O . ILE A 1 122 ? -0.608 -5.956 12.771 1.00 92.81 122 ILE A O 1
ATOM 988 N N . LYS A 1 123 ? -1.584 -7.934 12.402 1.00 93.38 123 LYS A N 1
ATOM 989 C CA . LYS A 1 123 ? -0.671 -8.703 13.269 1.00 93.38 123 LYS A CA 1
ATOM 990 C C . LYS A 1 123 ? 0.532 -9.279 12.524 1.00 93.38 123 LYS A C 1
ATOM 992 O O . LYS A 1 123 ? 1.519 -9.649 13.163 1.00 93.38 123 LYS A O 1
ATOM 997 N N . GLY A 1 124 ? 0.425 -9.387 11.204 1.00 94.00 124 GLY A N 1
ATOM 998 C CA . GLY A 1 124 ? 1.436 -9.970 10.336 1.00 94.00 124 GLY A CA 1
ATOM 999 C C . GLY A 1 124 ? 2.685 -9.107 10.202 1.00 94.00 124 GLY A C 1
ATOM 1000 O O . GLY A 1 124 ? 2.737 -7.958 10.650 1.00 94.00 124 GLY A O 1
ATOM 1001 N N . ASP A 1 125 ? 3.706 -9.690 9.590 1.00 95.88 125 ASP A N 1
ATOM 1002 C CA . ASP A 1 125 ? 4.915 -8.986 9.191 1.00 95.88 125 ASP A CA 1
ATOM 1003 C C . ASP A 1 125 ? 4.818 -8.503 7.734 1.00 95.88 125 ASP A C 1
ATOM 1005 O O . ASP A 1 125 ? 4.124 -9.094 6.900 1.00 95.88 125 ASP A O 1
ATOM 1009 N N . ALA A 1 126 ? 5.491 -7.395 7.428 1.00 94.62 126 ALA A N 1
ATOM 1010 C CA . ALA A 1 126 ? 5.431 -6.750 6.123 1.00 94.62 126 ALA A CA 1
ATOM 1011 C C . ALA A 1 126 ? 5.995 -7.635 5.007 1.00 94.62 126 ALA A C 1
ATOM 1013 O O . ALA A 1 126 ? 5.495 -7.577 3.889 1.00 94.62 126 ALA A O 1
ATOM 1014 N N . ARG A 1 127 ? 6.998 -8.476 5.289 1.00 96.06 127 ARG A N 1
ATOM 1015 C CA . ARG A 1 127 ? 7.553 -9.414 4.304 1.00 96.06 127 ARG A CA 1
ATOM 1016 C C . ARG A 1 127 ? 6.492 -10.418 3.864 1.00 96.06 127 ARG A C 1
ATOM 1018 O O . ARG A 1 127 ? 6.221 -10.501 2.671 1.00 96.06 127 ARG A O 1
ATOM 1025 N N . SER A 1 128 ? 5.848 -11.100 4.809 1.00 97.62 128 SER A N 1
ATOM 1026 C CA . SER A 1 128 ? 4.762 -12.042 4.518 1.00 97.62 128 SER A CA 1
ATOM 1027 C C . SER A 1 128 ? 3.590 -11.364 3.803 1.00 97.62 128 SER A C 1
ATOM 1029 O O . SER A 1 128 ? 2.985 -11.961 2.917 1.00 97.62 128 SER A O 1
ATOM 1031 N N . LEU A 1 129 ? 3.282 -10.107 4.146 1.00 97.75 129 LEU A N 1
ATOM 1032 C CA . LEU A 1 129 ? 2.285 -9.311 3.428 1.00 97.75 129 LEU A CA 1
ATOM 1033 C C . LEU A 1 129 ? 2.695 -9.066 1.968 1.00 97.75 129 LEU A C 1
ATOM 1035 O O . LEU A 1 129 ? 1.881 -9.261 1.070 1.00 97.75 129 LEU A O 1
ATOM 1039 N N . MET A 1 130 ? 3.940 -8.653 1.715 1.00 97.25 130 MET A N 1
ATOM 1040 C CA . MET A 1 130 ? 4.428 -8.428 0.351 1.00 97.25 130 MET A CA 1
ATOM 1041 C C . MET A 1 130 ? 4.414 -9.722 -0.464 1.00 97.25 130 MET A C 1
ATOM 1043 O O . MET A 1 130 ? 3.950 -9.719 -1.599 1.00 97.25 130 MET A O 1
ATOM 1047 N N . ASP A 1 131 ? 4.867 -10.826 0.131 1.00 97.69 131 ASP A N 1
ATOM 1048 C CA . ASP A 1 131 ? 4.875 -12.150 -0.499 1.00 97.69 131 ASP A CA 1
ATOM 1049 C C . ASP A 1 131 ? 3.461 -12.693 -0.760 1.00 97.69 131 ASP A C 1
ATOM 1051 O O . ASP A 1 131 ? 3.283 -13.550 -1.617 1.00 97.69 131 ASP A O 1
ATOM 1055 N N . HIS A 1 132 ? 2.443 -12.198 -0.049 1.00 98.06 132 HIS A N 1
ATOM 1056 C CA . HIS A 1 132 ? 1.053 -12.577 -0.298 1.00 98.06 132 HIS A CA 1
ATOM 1057 C C . HIS A 1 132 ? 0.484 -11.953 -1.579 1.00 98.06 132 HIS A C 1
ATOM 1059 O O . HIS A 1 132 ? -0.329 -12.586 -2.251 1.00 98.06 132 HIS A O 1
ATOM 1065 N N . TYR A 1 133 ? 0.866 -10.712 -1.897 1.00 98.06 133 TYR A N 1
ATOM 1066 C CA . TYR A 1 133 ? 0.258 -9.951 -2.996 1.00 98.06 133 TYR A CA 1
ATOM 1067 C C . TYR A 1 133 ? 1.147 -9.805 -4.229 1.00 98.06 133 TYR A C 1
ATOM 1069 O O . TYR A 1 133 ? 0.621 -9.560 -5.314 1.00 98.06 133 TYR A O 1
ATOM 1077 N N . PHE A 1 134 ? 2.464 -9.925 -4.088 1.00 98.31 134 PHE A N 1
ATOM 1078 C CA . PHE A 1 134 ? 3.420 -9.615 -5.146 1.00 98.31 134 PHE A CA 1
ATOM 1079 C C . PHE A 1 134 ? 4.385 -10.772 -5.375 1.00 98.31 134 PHE A C 1
ATOM 1081 O O . PHE A 1 134 ? 4.783 -11.463 -4.440 1.00 98.31 134 PHE A O 1
ATOM 1088 N N . GLU A 1 135 ? 4.828 -10.926 -6.617 1.00 97.94 135 GLU A N 1
ATOM 1089 C CA . GLU A 1 135 ? 5.848 -11.898 -7.014 1.00 97.94 135 GLU A CA 1
ATOM 1090 C C . GLU A 1 135 ? 7.150 -11.206 -7.421 1.00 97.94 135 GLU A C 1
ATOM 1092 O O . GLU A 1 135 ? 8.234 -11.718 -7.146 1.00 97.94 135 GLU A O 1
ATOM 1097 N N . SER A 1 136 ? 7.074 -10.013 -8.019 1.00 96.94 136 SER A N 1
ATOM 1098 C CA . SER A 1 136 ? 8.266 -9.289 -8.461 1.00 96.94 136 SER A CA 1
ATOM 1099 C C . SER A 1 136 ? 9.015 -8.659 -7.290 1.00 96.94 136 SER A C 1
ATOM 1101 O O . SER A 1 136 ? 8.444 -7.899 -6.504 1.00 96.94 136 SER A O 1
ATOM 1103 N N . ASP A 1 137 ? 10.330 -8.882 -7.224 1.00 95.88 137 ASP A N 1
ATOM 1104 C CA . ASP A 1 137 ? 11.196 -8.238 -6.232 1.00 95.88 137 ASP A CA 1
ATOM 1105 C C . ASP A 1 137 ? 11.106 -6.706 -6.300 1.00 95.88 137 ASP A C 1
ATOM 1107 O O . ASP A 1 137 ? 11.106 -6.046 -5.263 1.00 95.88 137 ASP A O 1
ATOM 1111 N N . TYR A 1 138 ? 10.963 -6.123 -7.496 1.00 95.12 138 TYR A N 1
ATOM 1112 C CA . TYR A 1 138 ? 10.807 -4.672 -7.647 1.00 95.12 138 TYR A CA 1
ATOM 1113 C C . TYR A 1 138 ? 9.522 -4.162 -6.981 1.00 95.12 138 TYR A C 1
ATOM 1115 O O . TYR A 1 138 ? 9.568 -3.153 -6.272 1.00 95.12 138 TYR A O 1
ATOM 1123 N N . SER A 1 139 ? 8.405 -4.882 -7.142 1.00 95.31 139 SER A N 1
ATOM 1124 C CA . SER A 1 139 ? 7.135 -4.555 -6.479 1.00 95.31 139 SER A CA 1
ATOM 1125 C C . SER A 1 139 ? 7.268 -4.642 -4.969 1.00 95.31 139 SER A C 1
ATOM 1127 O O . SER A 1 139 ? 6.913 -3.696 -4.267 1.00 95.31 139 SER A O 1
ATOM 1129 N N . LYS A 1 140 ? 7.834 -5.747 -4.469 1.00 95.81 140 LYS A N 1
ATOM 1130 C CA . LYS A 1 140 ? 8.031 -5.972 -3.032 1.00 95.81 140 LYS A CA 1
ATOM 1131 C C . LYS A 1 140 ? 8.908 -4.888 -2.418 1.00 95.81 140 LYS A C 1
ATOM 1133 O O . LYS A 1 140 ? 8.548 -4.333 -1.385 1.00 95.81 140 LYS A O 1
ATOM 1138 N N . ILE A 1 141 ? 10.023 -4.546 -3.066 1.00 92.19 141 ILE A N 1
ATOM 1139 C CA . ILE A 1 141 ? 10.932 -3.486 -2.610 1.00 92.19 141 ILE A CA 1
ATOM 1140 C C . ILE A 1 141 ? 10.213 -2.138 -2.575 1.00 92.19 141 ILE A C 1
ATOM 1142 O O . ILE A 1 141 ? 10.299 -1.432 -1.572 1.00 92.19 141 ILE A O 1
ATOM 1146 N N . TYR A 1 142 ? 9.505 -1.776 -3.648 1.00 90.88 142 TYR A N 1
ATOM 1147 C CA . TYR A 1 142 ? 8.822 -0.488 -3.721 1.00 90.88 142 TYR A CA 1
ATOM 1148 C C . TYR A 1 142 ? 7.715 -0.364 -2.666 1.00 90.88 142 TYR A C 1
ATOM 1150 O O . TYR A 1 142 ? 7.659 0.630 -1.949 1.00 90.88 142 TYR A O 1
ATOM 1158 N N . MET A 1 143 ? 6.859 -1.379 -2.534 1.00 89.12 143 MET A N 1
ATOM 1159 C CA . MET A 1 143 ? 5.716 -1.342 -1.615 1.00 89.12 143 MET A CA 1
ATOM 1160 C C . MET A 1 143 ? 6.142 -1.454 -0.144 1.00 89.12 143 MET A C 1
ATOM 1162 O O . MET A 1 143 ? 5.539 -0.823 0.722 1.00 89.12 143 MET A O 1
ATOM 1166 N N . ALA A 1 144 ? 7.218 -2.190 0.153 1.00 89.06 144 ALA A N 1
ATOM 1167 C CA . ALA A 1 144 ? 7.767 -2.284 1.506 1.00 89.06 144 ALA A CA 1
ATOM 1168 C C . ALA A 1 144 ? 8.510 -1.015 1.958 1.00 89.06 144 ALA A C 1
ATOM 1170 O O . ALA A 1 144 ? 8.783 -0.866 3.152 1.00 89.06 144 ALA A O 1
ATOM 1171 N N . MET A 1 145 ? 8.836 -0.101 1.038 1.00 84.25 145 MET A N 1
ATOM 1172 C CA . MET A 1 145 ? 9.618 1.104 1.330 1.00 84.25 145 MET A CA 1
ATOM 1173 C C . MET A 1 145 ? 8.977 1.949 2.436 1.00 84.25 145 MET A C 1
ATOM 1175 O O . MET A 1 145 ? 9.679 2.377 3.352 1.00 84.25 145 MET A O 1
ATOM 1179 N N . THR A 1 146 ? 7.645 2.066 2.436 1.00 78.19 146 THR A N 1
ATOM 1180 C CA . THR A 1 146 ? 6.869 2.759 3.476 1.00 78.19 146 THR A CA 1
ATOM 1181 C C . THR A 1 146 ? 7.186 2.255 4.886 1.00 78.19 146 THR A C 1
ATOM 1183 O O . THR A 1 146 ? 7.236 3.047 5.821 1.00 78.19 146 THR A O 1
ATOM 1186 N N . VAL A 1 147 ? 7.444 0.953 5.058 1.00 81.25 147 VAL A N 1
ATOM 1187 C CA . VAL A 1 147 ? 7.786 0.369 6.366 1.00 81.25 147 VAL A CA 1
ATOM 1188 C C . VAL A 1 147 ? 9.186 0.786 6.802 1.00 81.25 147 VAL A C 1
ATOM 1190 O O . VAL A 1 147 ? 9.397 1.155 7.953 1.00 81.25 147 VAL A O 1
ATOM 1193 N N . THR A 1 148 ? 10.148 0.772 5.881 1.00 75.88 148 THR A N 1
ATOM 1194 C CA . THR A 1 148 ? 11.533 1.162 6.181 1.00 75.88 148 THR A CA 1
ATOM 1195 C C . THR A 1 148 ? 11.708 2.670 6.366 1.00 75.88 148 THR A C 1
ATOM 1197 O O . THR A 1 148 ? 12.561 3.102 7.137 1.00 75.88 148 THR A O 1
ATOM 1200 N N . GLU A 1 149 ? 10.886 3.485 5.699 1.00 73.38 149 GLU A N 1
ATOM 1201 C CA . GLU A 1 149 ? 10.880 4.946 5.853 1.00 73.38 149 GLU A CA 1
ATOM 1202 C C . GLU A 1 149 ? 10.265 5.394 7.184 1.00 73.38 149 GLU A C 1
ATOM 1204 O O . GLU A 1 149 ? 10.539 6.494 7.666 1.00 73.38 149 GLU A O 1
ATOM 1209 N N . SER A 1 150 ? 9.448 4.543 7.805 1.00 68.00 150 SER A N 1
ATOM 1210 C CA . SER A 1 150 ? 8.733 4.882 9.030 1.00 68.00 150 SER A CA 1
ATOM 1211 C C . SER A 1 150 ? 9.616 4.792 10.289 1.00 68.00 150 SER A C 1
ATOM 1213 O O . SER A 1 150 ? 9.290 5.383 11.321 1.00 68.00 150 SER A O 1
ATOM 1215 N N . GLY A 1 151 ? 10.735 4.063 10.234 1.00 67.31 151 GLY A N 1
ATOM 1216 C CA . GLY A 1 151 ? 11.658 3.866 11.354 1.00 67.31 151 GLY A CA 1
ATOM 1217 C C . GLY A 1 151 ? 12.498 2.589 11.217 1.00 67.31 151 GLY A C 1
ATOM 1218 O O . GLY A 1 151 ? 12.425 1.912 10.195 1.00 67.31 151 GLY A O 1
ATOM 1219 N N . PRO A 1 152 ? 13.293 2.217 12.240 1.00 70.75 152 PRO A N 1
ATOM 1220 C CA . PRO A 1 152 ? 14.141 1.023 12.223 1.00 70.75 152 PRO A CA 1
ATOM 1221 C C . PRO A 1 152 ? 13.321 -0.256 12.484 1.00 70.75 152 PRO A C 1
ATOM 1223 O O . PRO A 1 152 ? 13.664 -1.052 13.355 1.00 70.75 152 PRO A O 1
ATOM 1226 N N . VAL A 1 153 ? 12.203 -0.426 11.779 1.00 73.81 153 VAL A N 1
ATOM 1227 C CA . VAL A 1 153 ? 11.310 -1.583 11.901 1.00 73.81 153 VAL A CA 1
ATOM 1228 C C . VAL A 1 153 ? 11.740 -2.636 10.885 1.00 73.81 153 VAL A C 1
ATOM 1230 O O . VAL A 1 153 ? 11.886 -2.337 9.698 1.00 73.81 153 VAL A O 1
ATOM 1233 N N . SER A 1 154 ? 11.958 -3.876 11.329 1.00 86.31 154 SER A N 1
ATOM 1234 C CA . SER A 1 154 ? 12.261 -4.969 10.405 1.00 86.31 154 SER A CA 1
ATOM 1235 C C . SER A 1 154 ? 11.001 -5.382 9.653 1.00 86.31 154 SER A C 1
ATOM 1237 O O . SER A 1 154 ? 9.932 -5.526 10.242 1.00 86.31 154 SER A O 1
ATOM 1239 N N . LEU A 1 155 ? 11.138 -5.682 8.357 1.00 88.94 155 LEU A N 1
ATOM 1240 C CA . LEU A 1 155 ? 10.037 -6.233 7.555 1.00 88.94 155 LEU A CA 1
ATOM 1241 C C . LEU A 1 155 ? 9.529 -7.581 8.080 1.00 88.94 155 LEU A C 1
ATOM 1243 O O . LEU A 1 155 ? 8.438 -7.996 7.715 1.00 88.94 155 LEU A O 1
ATOM 1247 N N . SER A 1 156 ? 10.328 -8.276 8.890 1.00 92.69 156 SER A N 1
ATOM 1248 C CA . SER A 1 156 ? 9.978 -9.566 9.489 1.00 92.69 156 SER A CA 1
ATOM 1249 C C . SER A 1 156 ? 9.435 -9.449 10.915 1.00 92.69 156 SER A C 1
ATOM 1251 O O . SER A 1 156 ? 9.094 -10.467 11.517 1.00 92.69 156 SER A O 1
ATOM 1253 N N . ASP A 1 157 ? 9.352 -8.238 11.471 1.00 89.94 157 ASP A N 1
ATOM 1254 C CA . ASP A 1 157 ? 8.772 -8.046 12.797 1.00 89.94 157 ASP A CA 1
ATOM 1255 C C . ASP A 1 157 ? 7.254 -8.195 12.733 1.00 89.94 157 ASP A C 1
ATOM 1257 O O . ASP A 1 157 ? 6.597 -7.718 11.804 1.00 89.94 157 ASP A O 1
ATOM 1261 N N . LYS A 1 158 ? 6.671 -8.819 13.759 1.00 91.38 158 LYS A N 1
ATOM 1262 C CA . LYS A 1 158 ? 5.213 -8.843 13.910 1.00 91.38 158 LYS A CA 1
ATOM 1263 C C . LYS A 1 158 ? 4.669 -7.420 13.952 1.00 91.38 158 LYS A C 1
ATOM 1265 O O . LYS A 1 158 ? 5.312 -6.531 14.504 1.00 91.38 158 LYS A O 1
ATOM 1270 N N . TYR A 1 159 ? 3.467 -7.240 13.419 1.00 89.25 159 TYR A N 1
ATOM 1271 C CA . TYR A 1 159 ? 2.782 -5.953 13.287 1.00 89.25 159 TYR A CA 1
ATOM 1272 C C . TYR A 1 159 ? 3.440 -4.946 12.328 1.00 89.25 159 TYR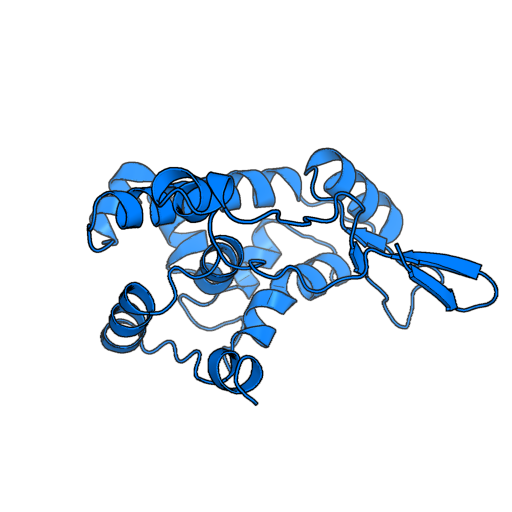 A C 1
ATOM 1274 O O . TYR A 1 159 ? 2.868 -3.882 12.099 1.00 89.25 159 TYR A O 1
ATOM 1282 N N . SER A 1 160 ? 4.585 -5.257 11.706 1.00 90.19 160 SER A N 1
ATOM 1283 C CA . SER A 1 160 ? 5.227 -4.343 10.746 1.00 90.19 160 SER A CA 1
ATOM 1284 C C . SER A 1 160 ? 4.393 -4.118 9.479 1.00 90.19 160 SER A C 1
ATOM 1286 O O . SER A 1 160 ? 4.484 -3.052 8.873 1.00 90.19 160 SER A O 1
ATOM 1288 N N . ALA A 1 161 ? 3.523 -5.067 9.111 1.00 93.06 161 ALA A N 1
ATOM 1289 C CA . ALA A 1 161 ? 2.561 -4.907 8.019 1.00 93.06 161 ALA A CA 1
ATOM 1290 C C . ALA A 1 161 ? 1.616 -3.714 8.245 1.00 93.06 161 ALA A C 1
ATOM 1292 O O . ALA A 1 161 ? 1.263 -3.004 7.303 1.00 93.06 161 ALA A O 1
ATOM 1293 N N . PHE A 1 162 ? 1.251 -3.455 9.504 1.00 90.81 162 PHE A N 1
ATOM 1294 C CA . PHE A 1 162 ? 0.269 -2.435 9.863 1.00 90.81 162 PHE A CA 1
ATOM 1295 C C . PHE A 1 162 ? 0.784 -1.005 9.678 1.00 90.81 162 PHE A C 1
ATOM 1297 O O . PHE A 1 162 ? -0.004 -0.069 9.545 1.00 90.81 162 PHE A O 1
ATOM 1304 N N . THR A 1 163 ? 2.103 -0.831 9.595 1.00 86.12 163 THR A N 1
ATOM 1305 C CA . THR A 1 163 ? 2.736 0.452 9.289 1.00 86.12 163 THR A CA 1
ATOM 1306 C C . THR A 1 163 ? 2.261 1.023 7.954 1.00 86.12 163 THR A C 1
ATOM 1308 O O . THR A 1 163 ? 2.045 2.227 7.860 1.00 86.12 163 THR A O 1
ATOM 1311 N N . ILE A 1 164 ? 2.051 0.180 6.937 1.00 87.19 164 ILE A N 1
ATOM 1312 C CA . ILE A 1 164 ? 1.652 0.614 5.589 1.00 87.19 164 ILE A CA 1
ATOM 1313 C C . ILE A 1 164 ? 0.315 1.372 5.621 1.00 87.19 164 ILE A C 1
ATOM 1315 O O . ILE A 1 164 ? 0.312 2.571 5.332 1.00 87.19 164 ILE A O 1
ATOM 1319 N N . PRO A 1 165 ? -0.811 0.757 6.043 1.00 86.62 165 PRO A N 1
ATOM 1320 C CA . PRO A 1 165 ? -2.088 1.457 6.072 1.00 86.62 165 PRO A CA 1
ATOM 1321 C C . PRO A 1 165 ? -2.102 2.596 7.093 1.00 86.62 165 PRO A C 1
ATOM 1323 O O . PRO A 1 165 ? -2.842 3.552 6.904 1.00 86.62 165 PRO A O 1
ATOM 1326 N N . ILE A 1 166 ? -1.294 2.552 8.156 1.00 79.94 166 ILE A N 1
ATOM 1327 C CA . ILE A 1 166 ? -1.160 3.685 9.078 1.00 79.94 166 ILE A CA 1
ATOM 1328 C C . ILE A 1 166 ? -0.566 4.907 8.365 1.00 79.94 166 ILE A C 1
ATOM 1330 O O . ILE A 1 166 ? -1.128 6.001 8.467 1.00 79.94 166 ILE A O 1
ATOM 1334 N N . MET A 1 167 ? 0.540 4.733 7.642 1.00 75.81 167 MET A N 1
ATOM 1335 C CA . MET A 1 167 ? 1.208 5.819 6.921 1.00 75.81 167 MET A CA 1
ATOM 1336 C C . MET A 1 167 ? 0.318 6.363 5.797 1.00 75.81 167 MET A C 1
ATOM 1338 O O . MET A 1 167 ? 0.162 7.581 5.669 1.00 75.81 167 MET A O 1
ATOM 1342 N N . ASP A 1 168 ? -0.354 5.473 5.068 1.00 73.00 168 ASP A N 1
ATOM 1343 C CA . ASP A 1 168 ? -1.245 5.836 3.961 1.00 73.00 168 ASP A CA 1
ATOM 1344 C C . ASP A 1 168 ? -2.608 6.378 4.443 1.00 73.00 168 ASP A C 1
ATOM 1346 O O . ASP A 1 168 ? -3.253 7.161 3.742 1.00 73.00 168 ASP A O 1
ATOM 1350 N N . SER A 1 169 ? -3.021 6.076 5.682 1.00 59.97 169 SER A N 1
ATOM 1351 C CA . SER A 1 169 ? -4.190 6.687 6.341 1.00 59.97 169 SER A CA 1
ATOM 1352 C C . SER A 1 169 ? -3.960 8.121 6.814 1.00 59.97 169 SER A C 1
ATOM 1354 O O . SER A 1 169 ? -4.856 8.657 7.457 1.00 59.97 169 SER A O 1
ATOM 1356 N N . GLY A 1 170 ? -2.781 8.698 6.523 1.00 58.25 170 GLY A N 1
ATOM 1357 C CA . GLY A 1 170 ? -2.287 10.051 6.800 1.00 58.25 170 GLY A CA 1
ATOM 1358 C C . GLY A 1 170 ? -2.579 10.620 8.195 1.00 58.25 170 GLY A C 1
ATOM 1359 O O . GLY A 1 170 ? -3.712 10.895 8.569 1.00 58.25 170 GLY A O 1
ATOM 1360 N N . SER A 1 171 ? -1.507 10.875 8.945 1.00 48.06 171 SER A N 1
ATOM 1361 C CA . SER A 1 171 ? -1.466 11.541 10.256 1.00 48.06 171 SER A CA 1
ATOM 1362 C C . SER A 1 171 ? -2.703 11.437 11.159 1.00 48.06 171 SER A C 1
ATOM 1364 O O . SER A 1 171 ? -3.230 12.430 11.652 1.00 48.06 171 SER A O 1
ATOM 1366 N N . VAL A 1 172 ? -3.034 10.201 11.540 1.00 42.03 172 VAL A N 1
ATOM 1367 C CA . VAL A 1 172 ? -3.656 9.884 12.843 1.00 42.03 172 VAL A CA 1
ATOM 1368 C C . VAL A 1 172 ? -2.569 9.791 13.943 1.00 42.03 172 VAL A C 1
ATOM 1370 O O . VAL A 1 172 ? -2.597 8.958 14.844 1.00 42.03 172 VAL A O 1
ATOM 1373 N N . LEU A 1 173 ? -1.516 10.606 13.813 1.00 41.25 173 LEU A N 1
ATOM 1374 C CA . LEU A 1 173 ? -0.160 10.236 14.235 1.00 41.25 173 LEU A CA 1
ATOM 1375 C C . LEU A 1 173 ? 0.187 10.537 15.700 1.00 41.25 173 LEU A C 1
ATOM 1377 O O . LEU A 1 173 ? 1.256 10.124 16.131 1.00 41.25 173 LEU A O 1
ATOM 1381 N N . THR A 1 174 ? -0.674 11.192 16.483 1.00 34.47 174 THR A N 1
ATOM 1382 C CA . THR A 1 174 ? -0.318 11.521 17.878 1.00 34.47 174 THR A CA 1
ATOM 1383 C C . THR A 1 174 ? -0.952 10.566 18.890 1.00 34.47 174 THR A C 1
ATOM 1385 O O . THR A 1 174 ? -0.231 9.938 19.657 1.00 34.47 174 THR A O 1
ATOM 1388 N N . ASP A 1 175 ? -2.272 10.361 18.854 1.00 33.19 175 ASP A N 1
ATOM 1389 C CA . ASP A 1 175 ? -2.954 9.614 19.928 1.00 33.19 175 ASP A CA 1
ATOM 1390 C C . ASP A 1 175 ? -2.951 8.087 19.727 1.00 33.19 175 ASP A C 1
ATOM 1392 O O . ASP A 1 175 ? -2.865 7.332 20.695 1.00 33.19 175 ASP A O 1
ATOM 1396 N N . ILE A 1 176 ? -3.008 7.602 18.479 1.00 39.50 176 ILE A N 1
ATOM 1397 C CA . ILE A 1 176 ? -2.981 6.154 18.192 1.00 39.50 176 ILE A CA 1
ATOM 1398 C C . ILE A 1 176 ? -1.561 5.590 18.355 1.00 39.50 176 ILE A C 1
ATOM 1400 O O . ILE A 1 176 ? -1.384 4.484 18.866 1.00 39.50 176 ILE A O 1
ATOM 1404 N N . MET A 1 177 ? -0.537 6.361 17.988 1.00 39.62 177 MET A N 1
ATOM 1405 C CA . MET A 1 177 ? 0.861 5.922 18.049 1.00 39.62 177 MET A CA 1
ATOM 1406 C C . MET A 1 177 ? 1.366 5.734 19.478 1.00 39.62 177 MET A C 1
ATOM 1408 O O . MET A 1 177 ? 2.108 4.789 19.747 1.00 39.62 177 MET A O 1
ATOM 1412 N N . ASP A 1 178 ? 0.913 6.571 20.412 1.00 36.34 178 ASP A N 1
ATOM 1413 C CA . ASP A 1 178 ? 1.244 6.449 21.834 1.00 36.34 178 ASP A CA 1
ATOM 1414 C C . ASP A 1 178 ? 0.658 5.171 22.462 1.00 36.34 178 ASP A C 1
ATOM 1416 O O . ASP A 1 178 ? 1.246 4.592 23.379 1.00 36.34 178 ASP A O 1
ATOM 1420 N N . LEU A 1 179 ? -0.477 4.699 21.940 1.00 40.75 179 LEU A N 1
ATOM 1421 C CA . LEU A 1 179 ? -1.144 3.464 22.356 1.00 40.75 179 LEU A CA 1
ATOM 1422 C C . LEU A 1 179 ? -0.429 2.219 21.812 1.00 40.75 179 LEU A C 1
ATOM 1424 O O . LEU A 1 179 ? -0.079 1.331 22.587 1.00 40.75 179 LEU A O 1
ATOM 1428 N N . PHE A 1 180 ? -0.113 2.180 20.513 1.00 39.56 180 PHE A N 1
ATOM 1429 C CA . PHE A 1 180 ? 0.575 1.027 19.912 1.00 39.56 180 PHE A CA 1
ATOM 1430 C C . PHE A 1 180 ? 2.048 0.913 20.330 1.00 39.56 180 PHE A C 1
ATOM 1432 O O . PHE A 1 180 ? 2.556 -0.199 20.475 1.00 39.56 180 PHE A O 1
ATOM 1439 N N . THR A 1 181 ? 2.726 2.031 20.611 1.00 42.38 181 THR A N 1
ATOM 1440 C CA . THR A 1 181 ? 4.086 2.008 21.178 1.00 42.38 181 THR A CA 1
ATOM 1441 C C . THR A 1 181 ? 4.083 1.401 22.584 1.00 42.38 181 THR A C 1
ATOM 1443 O O . THR A 1 181 ? 4.953 0.592 22.908 1.00 42.38 181 THR A O 1
ATOM 1446 N N . LYS A 1 182 ? 3.087 1.745 23.416 1.00 40.88 182 LYS A N 1
ATOM 1447 C CA . LYS A 1 182 ? 2.947 1.215 24.784 1.00 40.88 182 LYS A CA 1
ATOM 1448 C C . LYS A 1 182 ? 2.512 -0.249 24.822 1.00 40.88 182 LYS A C 1
ATOM 1450 O O . LYS A 1 182 ? 2.923 -0.96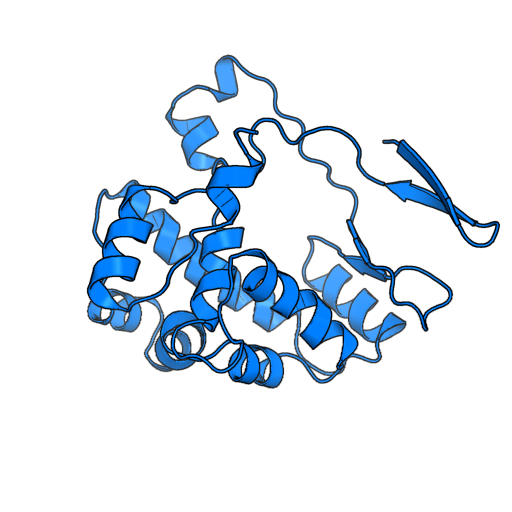3 25.731 1.00 40.88 182 LYS A O 1
ATOM 1455 N N . GLU A 1 183 ? 1.693 -0.686 23.870 1.00 41.69 183 GLU A N 1
ATOM 1456 C CA . GLU A 1 183 ? 1.070 -2.014 23.897 1.00 41.69 183 GLU A CA 1
ATOM 1457 C C . GLU A 1 183 ? 1.808 -3.056 23.029 1.00 41.69 183 GLU A C 1
ATOM 1459 O O . GLU A 1 183 ? 1.819 -4.236 23.376 1.00 41.69 183 GLU A O 1
ATOM 1464 N N . TYR A 1 184 ? 2.499 -2.637 21.957 1.00 45.12 184 TYR A N 1
ATOM 1465 C CA . TYR A 1 184 ? 3.137 -3.540 20.981 1.00 45.12 184 TYR A CA 1
ATOM 1466 C C . TYR A 1 184 ? 4.606 -3.210 20.652 1.00 45.12 184 TYR A C 1
ATOM 1468 O O . TYR A 1 184 ? 5.221 -3.920 19.860 1.00 45.12 184 TYR A O 1
ATOM 1476 N N . GLY A 1 185 ? 5.200 -2.175 21.261 1.00 38.00 185 GLY A N 1
ATOM 1477 C CA . GLY A 1 185 ? 6.641 -1.894 21.164 1.00 38.00 185 GLY A CA 1
ATOM 1478 C C . GLY A 1 185 ? 7.132 -1.362 19.810 1.00 38.00 185 GLY A C 1
ATOM 1479 O O . GLY A 1 185 ? 8.335 -1.371 19.552 1.00 38.00 185 GLY A O 1
ATOM 1480 N N . ILE A 1 186 ? 6.234 -0.889 18.945 1.00 45.66 186 ILE A N 1
ATOM 1481 C CA . ILE A 1 186 ? 6.578 -0.343 17.624 1.00 45.66 186 ILE A CA 1
ATOM 1482 C C . ILE A 1 186 ? 7.011 1.123 17.789 1.00 45.66 186 ILE A C 1
ATOM 1484 O O . ILE A 1 186 ? 6.196 1.969 18.139 1.00 45.66 186 ILE A O 1
ATOM 1488 N N . SER A 1 187 ? 8.290 1.438 17.554 1.00 38.75 187 SER A N 1
ATOM 1489 C CA . SER A 1 187 ? 8.847 2.797 17.691 1.00 38.75 187 SER A CA 1
ATOM 1490 C C . SER A 1 187 ? 9.061 3.462 16.325 1.00 38.75 187 SER A C 1
ATOM 1492 O O . SER A 1 187 ? 9.995 3.113 15.605 1.00 38.75 187 SER A O 1
ATOM 1494 N N . LEU A 1 188 ? 8.236 4.460 15.979 1.00 45.25 188 LEU A N 1
ATOM 1495 C CA . LEU A 1 188 ? 8.413 5.334 14.800 1.00 45.25 188 LEU A CA 1
ATOM 1496 C C . LEU A 1 188 ? 9.090 6.675 15.173 1.00 45.25 188 LEU A C 1
ATOM 1498 O O . LEU A 1 188 ? 8.609 7.760 14.845 1.00 45.25 188 LEU A O 1
ATOM 1502 N N . SER A 1 189 ? 10.215 6.645 15.898 1.00 34.53 189 SER A N 1
ATOM 1503 C CA . SER A 1 189 ? 10.817 7.877 16.454 1.00 34.53 189 SER A CA 1
ATOM 1504 C C . SER A 1 189 ? 11.477 8.824 15.431 1.00 34.53 189 SER A C 1
ATOM 1506 O O . SER A 1 189 ? 11.869 9.935 15.794 1.00 34.53 189 SER A O 1
ATOM 1508 N N . LEU A 1 190 ? 11.600 8.435 14.157 1.00 34.03 190 LEU A N 1
ATOM 1509 C CA . LEU A 1 190 ? 12.400 9.177 13.172 1.00 34.03 190 LEU A CA 1
ATOM 1510 C C . LEU A 1 190 ? 11.599 10.103 12.244 1.00 34.03 190 LEU A C 1
ATOM 1512 O O . LEU A 1 190 ? 12.151 11.111 11.804 1.00 34.03 190 LEU A O 1
ATOM 1516 N N . TYR A 1 191 ? 10.306 9.859 12.010 1.00 33.97 191 TYR A N 1
ATOM 1517 C CA . TYR A 1 191 ? 9.533 10.659 11.046 1.00 33.97 191 TYR A CA 1
ATOM 1518 C C . TYR A 1 191 ? 9.181 12.068 11.570 1.00 33.97 191 TYR A C 1
ATOM 1520 O O . TYR A 1 191 ? 9.221 13.048 10.830 1.00 33.97 191 TYR A O 1
ATOM 1528 N N . LEU A 1 192 ? 8.932 12.219 12.877 1.00 30.05 192 LEU A N 1
ATOM 1529 C CA . LEU A 1 192 ? 8.570 13.519 13.467 1.00 30.05 192 LEU A CA 1
ATOM 1530 C C . LEU A 1 192 ? 9.744 14.508 13.560 1.00 30.05 192 LEU A C 1
ATOM 1532 O O . LEU A 1 192 ? 9.513 15.716 13.586 1.00 30.05 192 LEU A O 1
ATOM 1536 N N . LYS A 1 193 ? 10.996 14.027 13.568 1.00 25.56 193 LYS A N 1
ATOM 1537 C CA . LYS A 1 193 ? 12.180 14.905 13.591 1.00 25.56 193 LYS A CA 1
ATOM 1538 C C . LYS A 1 193 ? 12.437 15.602 12.256 1.00 25.56 193 LYS A C 1
ATOM 1540 O O . LYS A 1 193 ? 12.964 16.704 12.271 1.00 25.56 193 LYS A O 1
ATOM 1545 N N . SER A 1 194 ? 12.050 14.994 11.134 1.00 25.33 194 SER A N 1
ATOM 1546 C CA . SER A 1 194 ? 12.303 15.535 9.789 1.00 25.33 194 SER A CA 1
ATOM 1547 C C . SER A 1 194 ? 11.254 16.554 9.324 1.00 25.33 194 SER A C 1
ATOM 1549 O O . SER A 1 194 ? 11.507 17.276 8.366 1.00 25.33 194 SER A O 1
ATOM 1551 N N . ILE A 1 195 ? 10.090 16.624 9.977 1.00 32.28 195 ILE A N 1
ATOM 1552 C CA . ILE A 1 195 ? 9.029 17.587 9.633 1.00 32.28 195 ILE A CA 1
ATOM 1553 C C . ILE A 1 195 ? 9.229 18.931 10.365 1.00 32.28 195 ILE A C 1
ATOM 1555 O O . ILE A 1 195 ? 8.666 19.944 9.960 1.00 32.28 195 ILE A O 1
ATOM 1559 N N . TRP A 1 196 ? 10.076 18.967 11.402 1.00 24.50 196 TRP A N 1
ATOM 1560 C CA . TRP A 1 196 ? 10.365 20.162 12.208 1.00 24.50 196 TRP A CA 1
ATOM 1561 C C . TRP A 1 196 ? 11.871 20.420 12.404 1.00 24.50 196 TRP A C 1
ATOM 1563 O O . TRP A 1 196 ? 12.289 20.875 13.472 1.00 24.50 196 TRP A O 1
ATOM 1573 N N . SER A 1 197 ? 12.684 20.146 11.379 1.00 23.97 197 SER A N 1
ATOM 1574 C CA . SER A 1 197 ? 14.071 20.628 11.259 1.00 23.97 197 SER A CA 1
ATOM 1575 C C . SER A 1 197 ? 14.268 21.317 9.921 1.00 23.97 197 SER A C 1
ATOM 1577 O O . SER A 1 197 ? 14.810 22.440 9.914 1.00 23.97 197 SER A O 1
#